Protein 3TUF (pdb70)

CATH classification: 1.10.287.4300

Foldseek 3Di:
DQFAFADQFQCVVQKDWQEWFADPPDDPVNNVRQWWDAPPDIDGQLETKIAGPVRDKGWTHARAWAFWQDWDQDQAFGIKIKGDDPQQKIKIKTQFPFAPDHGGDTDHHSHTGTMWAAGNRRCVSHGTITMFIAHNRGTDTPVVRHGNPPVVVVPPDD/DDPVVVVVVVVVVVVVVLLVVLVDLLPDPPHDPVRNVVSVVLNVVVVVQVVQQVVLQVVLVVVVFVGKGWGLRDQEIEIETEDDDDDPVSVVVSVVSHDPVSVVRHHYDYHYHHD

GO terms:
  GO:0005515 protein binding (F, IPI)

Radius of gyration: 20.79 Å; Cα contacts (8 Å, |Δi|>4): 556; chains: 2; bounding box: 42×53×51 Å

Structure (mmCIF, N/CA/C/O backbone):
data_3TUF
#
_entry.id   3TUF
#
_cell.length_a   78.797
_cell.length_b   111.088
_cell.length_c   136.093
_cell.angle_alpha   90.00
_cell.angle_beta   90.00
_cell.angle_gamma   90.00
#
_symmetry.space_group_name_H-M   'I 2 2 2'
#
loop_
_entity.id
_entity.type
_entity.pdbx_description
1 polymer 'Stage II sporulation protein Q'
2 polymer 'Stage III sporulation protein AH'
3 water water
#
loop_
_atom_site.group_PDB
_atom_site.id
_atom_site.type_symbol
_atom_site.label_atom_id
_atom_site.label_alt_id
_atom_site.label_comp_id
_atom_site.label_asym_id
_atom_site.label_entity_id
_atom_site.label_seq_id
_atom_site.pdbx_PDB_ins_code
_atom_site.Cartn_x
_atom_site.Cartn_y
_atom_site.Cartn_z
_atom_site.occupancy
_atom_site.B_iso_or_equiv
_atom_site.auth_seq_id
_atom_site.auth_comp_id
_atom_site.auth_asym_id
_atom_site.auth_atom_id
_atom_site.pdbx_PDB_model_num
ATOM 1 N N . SER A 1 37 ? 19.279 36.562 12.433 1.00 74.52 75 SER B N 1
ATOM 2 C CA . SER A 1 37 ? 20.210 37.348 11.644 1.00 73.00 75 SER B CA 1
ATOM 3 C C . SER A 1 37 ? 19.805 38.815 11.644 1.00 89.68 75 SER B C 1
ATOM 4 O O . SER A 1 37 ? 18.649 39.146 11.845 1.00 106.94 75 SER B O 1
ATOM 7 N N . MET A 1 38 ? 20.769 39.694 11.434 1.00 86.51 76 MET B N 1
ATOM 8 C CA . MET A 1 38 ? 20.483 41.108 11.397 1.00 76.20 76 MET B CA 1
ATOM 9 C C . MET A 1 38 ? 20.090 41.668 12.749 1.00 85.72 76 MET B C 1
ATOM 10 O O . MET A 1 38 ? 20.007 42.870 12.903 1.00 90.21 76 MET B O 1
ATOM 15 N N . GLU A 1 39 ? 19.843 40.819 13.734 1.00 77.08 77 GLU B N 1
ATOM 16 C CA . GLU A 1 39 ? 19.501 41.353 15.039 1.00 65.43 77 GLU B CA 1
ATOM 17 C C . GLU A 1 39 ? 20.504 41.025 16.108 1.00 63.87 77 GLU B C 1
ATOM 18 O O . GLU A 1 39 ? 21.326 40.174 15.935 1.00 60.42 77 GLU B O 1
ATOM 24 N N . ASN A 1 40 ? 20.416 41.733 17.214 1.00 49.23 78 ASN B N 1
ATOM 25 C CA . ASN A 1 40 ? 21.331 41.571 18.307 1.00 55.12 78 ASN B CA 1
ATOM 26 C C . ASN A 1 40 ? 20.756 40.680 19.368 1.00 56.08 78 ASN B C 1
ATOM 27 O O . ASN A 1 40 ? 19.576 40.617 19.543 1.00 65.61 78 ASN B O 1
ATOM 32 N N . VAL A 1 41 ? 21.607 40.006 20.100 1.00 51.70 79 VAL B N 1
ATOM 33 C CA . VAL A 1 41 ? 21.175 39.039 21.096 1.00 47.08 79 VAL B CA 1
ATOM 34 C C . VAL A 1 41 ? 20.668 39.794 22.291 1.00 50.43 79 VAL B C 1
ATOM 35 O O . VAL A 1 41 ? 21.383 40.592 22.840 1.00 52.68 79 VAL B O 1
ATOM 39 N N . ALA A 1 42 ? 19.430 39.549 22.707 1.00 46.37 80 ALA B N 1
ATOM 40 C CA . ALA A 1 42 ? 18.893 40.336 23.833 1.00 46.55 80 ALA B CA 1
ATOM 41 C C . ALA A 1 42 ? 18.788 39.547 25.136 1.00 42.90 80 ALA B C 1
ATOM 42 O O . ALA A 1 42 ? 18.600 38.335 25.104 1.00 54.09 80 ALA B O 1
ATOM 44 N N . MET A 1 43 ? 18.928 40.230 26.273 1.00 34.74 81 MET B N 1
ATOM 45 C CA . MET A 1 43 ? 18.551 39.664 27.572 1.00 41.34 81 MET B CA 1
ATOM 46 C C . MET A 1 43 ? 17.172 39.039 27.426 1.00 39.94 81 MET B C 1
ATOM 47 O O . MET A 1 43 ? 16.300 39.638 26.834 1.00 50.04 81 MET B O 1
ATOM 52 N N . PRO A 1 44 ? 16.967 37.825 27.949 1.00 46.28 82 PRO B N 1
ATOM 53 C CA . PRO A 1 44 ? 15.699 37.107 27.704 1.00 42.58 82 PRO B CA 1
ATOM 54 C C . PRO A 1 44 ? 14.558 37.528 28.662 1.00 46.46 82 PRO B C 1
ATOM 55 O O . PRO A 1 44 ? 13.794 36.647 29.177 1.00 47.82 82 PRO B O 1
ATOM 59 N N . VAL A 1 45 ? 14.438 38.842 28.890 1.00 40.30 83 VAL B N 1
ATOM 60 C CA . VAL A 1 45 ? 13.551 39.373 29.946 1.00 40.07 83 VAL B CA 1
ATOM 61 C C . VAL A 1 45 ? 12.903 40.629 29.401 1.00 41.50 83 VAL B C 1
ATOM 62 O O . VAL A 1 45 ? 13.370 41.155 28.397 1.00 41.98 83 VAL B O 1
ATOM 66 N N . VAL A 1 46 ? 11.799 41.100 29.992 1.00 38.45 84 VAL B N 1
ATOM 67 C CA . VAL A 1 46 ? 11.222 42.329 29.486 1.00 45.11 84 VAL B CA 1
ATOM 68 C C . VAL A 1 46 ? 11.756 43.497 30.326 1.00 38.79 84 VAL B C 1
ATOM 69 O O . VAL A 1 46 ? 12.212 44.523 29.815 1.00 49.47 84 VAL B O 1
ATOM 73 N N . ASP A 1 47 ? 11.705 43.342 31.634 1.00 46.76 85 ASP B N 1
ATOM 74 C CA . ASP A 1 47 ? 12.255 44.333 32.492 1.00 49.22 85 ASP B CA 1
ATOM 75 C C . ASP A 1 47 ? 13.693 43.936 32.853 1.00 48.83 85 ASP B C 1
ATOM 76 O O . ASP A 1 47 ? 13.946 43.519 34.005 1.00 48.87 85 ASP B O 1
ATOM 81 N N . SER A 1 48 ? 14.641 44.070 31.904 1.00 49.07 86 SER B N 1
ATOM 82 C CA . SER A 1 48 ? 16.067 43.689 32.138 1.00 58.74 86 SER B CA 1
ATOM 83 C C . SER A 1 48 ? 16.751 44.427 33.274 1.00 62.90 86 SER B C 1
ATOM 84 O O . SER A 1 48 ? 17.686 43.923 33.855 1.00 61.85 86 SER B O 1
ATOM 87 N N . GLU A 1 49 ? 16.289 45.611 33.613 1.00 60.38 87 GLU B N 1
ATOM 88 C CA . GLU A 1 49 ? 16.935 46.324 34.697 1.00 56.20 87 GLU B CA 1
ATOM 89 C C . GLU A 1 49 ? 16.624 45.781 36.065 1.00 55.25 87 GLU B C 1
ATOM 90 O O . GLU A 1 49 ? 17.399 45.996 36.954 1.00 62.71 87 GLU B O 1
ATOM 96 N N . ASN A 1 50 ? 15.503 45.111 36.264 1.00 62.71 88 ASN B N 1
ATOM 97 C CA . ASN A 1 50 ? 15.149 44.643 37.607 1.00 65.74 88 ASN B CA 1
ATOM 98 C C . ASN A 1 50 ? 15.581 43.190 37.939 1.00 64.54 88 ASN B C 1
ATOM 99 O O . ASN A 1 50 ? 15.212 42.614 39.013 1.00 62.62 88 ASN B O 1
ATOM 104 N N . VAL A 1 51 ? 16.352 42.587 37.031 1.00 56.15 89 VAL B N 1
ATOM 105 C CA . VAL A 1 51 ? 16.967 41.302 37.359 1.00 49.84 89 VAL B CA 1
ATOM 106 C C . VAL A 1 51 ? 18.472 41.338 37.325 1.00 54.48 89 VAL B C 1
ATOM 107 O O . VAL A 1 51 ? 19.071 42.211 36.667 1.00 59.44 89 VAL B O 1
ATOM 111 N N . SER A 1 52 ? 19.070 40.382 38.041 1.00 48.11 90 SER B N 1
ATOM 112 C CA . SER A 1 52 ? 20.508 40.150 37.983 1.00 47.04 90 SER B CA 1
ATOM 113 C C . SER A 1 52 ? 20.834 38.680 37.632 1.00 51.09 90 SER B C 1
ATOM 114 O O . SER A 1 52 ? 20.041 37.799 37.865 1.00 46.13 90 SER B O 1
ATOM 117 N N . VAL A 1 53 ? 22.001 38.441 37.047 1.00 44.36 91 VAL B N 1
ATOM 118 C CA . VAL A 1 53 ? 22.523 37.086 36.841 1.00 41.91 91 VAL B CA 1
ATOM 119 C C . VAL A 1 53 ? 22.855 36.477 38.209 1.00 37.78 91 VAL B C 1
A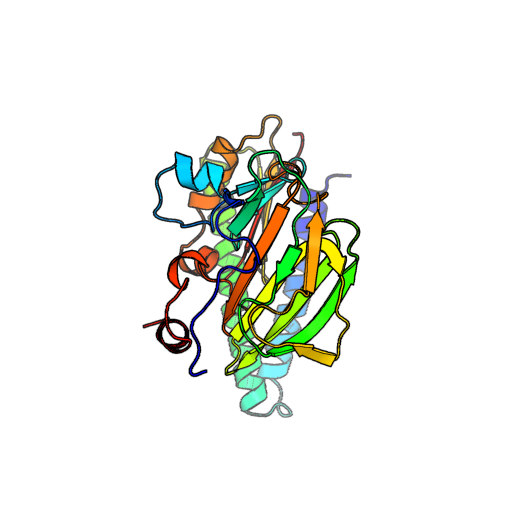TOM 120 O O . VAL A 1 53 ? 23.680 36.999 38.916 1.00 38.52 91 VAL B O 1
ATOM 124 N N . VAL A 1 54 ? 22.195 35.398 38.613 1.00 40.72 92 VAL B N 1
ATOM 125 C CA . VAL A 1 54 ? 22.580 34.731 39.884 1.00 40.49 92 VAL B CA 1
ATOM 126 C C . VAL A 1 54 ? 23.389 33.439 39.695 1.00 37.94 92 VAL B C 1
ATOM 127 O O . VAL A 1 54 ? 23.833 32.819 40.661 1.00 44.77 92 VAL B O 1
ATOM 131 N N . LYS A 1 55 ? 23.533 33.015 38.445 1.00 37.65 93 LYS B N 1
ATOM 132 C CA . LYS A 1 55 ? 24.497 32.012 38.114 1.00 41.75 93 LYS B CA 1
ATOM 133 C C . LYS A 1 55 ? 24.942 32.142 36.667 1.00 43.60 93 LYS B C 1
ATOM 134 O O . LYS A 1 55 ? 24.132 32.428 35.742 1.00 42.21 93 LYS B O 1
ATOM 140 N N . LYS A 1 56 ? 26.256 31.938 36.518 1.00 40.74 94 LYS B N 1
ATOM 141 C CA . LYS A 1 56 ? 27.004 32.104 35.258 1.00 39.48 94 LYS B CA 1
ATOM 142 C C . LYS A 1 56 ? 27.290 30.742 34.621 1.00 35.14 94 LYS B C 1
ATOM 143 O O . LYS A 1 56 ? 27.186 29.697 35.302 1.00 30.90 94 LYS B O 1
ATOM 149 N N . PHE A 1 57 ? 27.645 30.791 33.327 1.00 31.47 95 PHE B N 1
ATOM 150 C CA . PHE A 1 57 ? 27.970 29.653 32.535 1.00 35.06 95 PHE B CA 1
ATOM 151 C C . PHE A 1 57 ? 29.369 29.183 33.018 1.00 38.41 95 PHE B C 1
ATOM 152 O O . PHE A 1 57 ? 30.245 29.970 33.208 1.00 46.62 95 PHE B O 1
ATOM 160 N N . TYR A 1 58 ? 29.543 27.881 33.209 1.00 46.38 96 TYR B N 1
ATOM 161 C CA . TYR A 1 58 ? 30.815 27.361 33.709 1.00 30.09 96 TYR B CA 1
ATOM 162 C C . TYR A 1 58 ? 31.979 27.609 32.745 1.00 38.09 96 TYR B C 1
ATOM 163 O O . TYR A 1 58 ? 31.911 27.233 31.575 1.00 42.20 96 TYR B O 1
ATOM 172 N N . GLU A 1 59 ? 33.046 28.235 33.240 1.00 38.20 97 GLU B N 1
ATOM 173 C CA . GLU A 1 59 ? 34.242 28.451 32.427 1.00 37.74 97 GLU B CA 1
ATOM 174 C C . GLU A 1 59 ? 35.435 27.741 33.105 1.00 39.37 97 GLU B C 1
ATOM 175 O O . GLU A 1 59 ? 35.704 27.957 34.306 1.00 41.21 97 GLU B O 1
ATOM 181 N N . THR A 1 60 ? 36.134 26.878 32.367 1.00 40.44 98 THR B N 1
ATOM 182 C CA . THR A 1 60 ? 37.154 26.018 32.984 1.00 48.91 98 THR B CA 1
ATOM 183 C C . THR A 1 60 ? 38.397 26.779 33.491 1.00 50.31 98 THR B C 1
ATOM 184 O O . THR A 1 60 ? 39.139 26.271 34.366 1.00 50.68 98 THR B O 1
ATOM 188 N N . ASP A 1 61 ? 38.634 27.965 32.924 1.00 47.03 99 ASP B N 1
ATOM 189 C CA . ASP A 1 61 ? 39.791 28.775 33.268 1.00 45.86 99 ASP B CA 1
ATOM 190 C C . ASP A 1 61 ? 39.491 29.894 34.264 1.00 46.25 99 ASP B C 1
ATOM 191 O O . ASP A 1 61 ? 40.285 30.804 34.411 1.00 54.02 99 ASP B O 1
ATOM 196 N N . ALA A 1 62 ? 38.342 29.840 34.928 1.00 35.41 100 ALA B N 1
ATOM 197 C CA . ALA A 1 62 ? 37.968 30.870 35.903 1.00 40.47 100 ALA B CA 1
ATOM 198 C C . ALA A 1 62 ? 38.564 30.483 37.229 1.00 39.54 100 ALA B C 1
ATOM 199 O O . ALA A 1 62 ? 38.996 29.344 37.408 1.00 38.70 100 ALA B O 1
ATOM 201 N N . ALA A 1 63 ? 38.616 31.411 38.175 1.00 34.05 101 ALA B N 1
ATOM 202 C CA . ALA A 1 63 ? 39.147 31.064 39.518 1.00 40.29 101 ALA B CA 1
ATOM 203 C C . ALA A 1 63 ? 38.279 29.981 40.116 1.00 41.31 101 ALA B C 1
ATOM 204 O O . ALA A 1 63 ? 37.105 29.833 39.726 1.00 41.89 101 ALA B O 1
ATOM 206 N N . LYS A 1 64 ? 38.855 29.261 41.079 1.00 34.52 102 LYS B N 1
ATOM 207 C CA . LYS A 1 64 ? 38.201 28.220 41.822 1.00 41.52 102 LYS B CA 1
ATOM 208 C C . LYS A 1 64 ? 36.790 28.580 42.318 1.00 41.93 102 LYS B C 1
ATOM 209 O O . LYS A 1 64 ? 35.802 27.836 42.081 1.00 48.11 102 LYS B O 1
ATOM 215 N N . GLU A 1 65 ? 36.713 29.724 42.979 1.00 40.71 103 GLU B N 1
ATOM 216 C CA . GLU A 1 65 ? 35.474 30.310 43.481 1.00 42.61 103 GLU B CA 1
ATOM 217 C C . GLU A 1 65 ? 34.400 30.473 42.425 1.00 46.07 103 GLU B C 1
ATOM 218 O O . GLU A 1 65 ? 33.239 30.162 42.669 1.00 50.84 103 GLU B O 1
ATOM 224 N N . GLU A 1 66 ? 34.791 30.945 41.254 1.00 40.37 104 GLU B N 1
ATOM 225 C CA . GLU A 1 66 ? 33.838 31.159 40.176 1.00 42.49 104 GLU B CA 1
ATOM 226 C C . GLU A 1 66 ? 33.408 29.874 39.537 1.00 49.19 104 GLU B C 1
ATOM 227 O O . GLU A 1 66 ? 32.297 29.790 39.042 1.00 57.07 104 GLU B O 1
ATOM 233 N N . LYS A 1 67 ? 34.306 28.890 39.495 1.00 50.87 105 LYS B N 1
ATOM 234 C CA . LYS A 1 67 ? 33.918 27.547 39.032 1.00 36.41 105 LYS B CA 1
ATOM 235 C C . LYS A 1 67 ? 32.940 26.934 40.005 1.00 35.88 105 LYS B C 1
ATOM 236 O O . LYS A 1 67 ? 31.924 26.391 39.577 1.00 37.85 105 LYS B O 1
ATOM 242 N N . GLU A 1 68 ? 33.234 27.065 41.306 1.00 40.57 106 GLU B N 1
ATOM 243 C CA . GLU A 1 68 ? 32.365 26.523 42.343 1.00 40.50 106 GLU B CA 1
ATOM 244 C C . GLU A 1 68 ? 30.952 27.124 42.273 1.00 39.64 106 GLU B C 1
ATOM 245 O O . GLU A 1 68 ? 29.921 26.463 42.482 1.00 53.38 106 GLU B O 1
ATOM 251 N N . ALA A 1 69 ? 30.903 28.394 41.965 1.00 45.29 107 ALA B N 1
ATOM 252 C CA . ALA A 1 69 ? 29.657 29.058 41.939 1.00 37.51 107 ALA B CA 1
ATOM 253 C C . ALA A 1 69 ? 28.982 28.839 40.596 1.00 37.70 107 ALA B C 1
ATOM 254 O O . ALA A 1 69 ? 27.810 29.172 40.496 1.00 49.76 107 ALA B O 1
ATOM 256 N N . ALA A 1 70 ? 29.659 28.302 39.567 1.00 35.87 108 ALA B N 1
ATOM 257 C CA . ALA A 1 70 ? 28.951 27.984 38.278 1.00 32.04 108 ALA B CA 1
ATOM 258 C C . ALA A 1 70 ? 28.521 26.502 38.211 1.00 31.66 108 ALA B C 1
ATOM 259 O O . ALA A 1 70 ? 28.401 25.885 37.107 1.00 45.30 108 ALA B O 1
ATOM 261 N N . LEU A 1 71 ? 28.305 25.918 39.391 1.00 36.12 109 LEU B N 1
ATOM 262 C CA . LEU A 1 71 ? 27.871 24.532 39.444 1.00 39.55 109 LEU B CA 1
ATOM 263 C C . LEU A 1 71 ? 26.378 24.434 39.679 1.00 44.12 109 LEU B C 1
ATOM 264 O O . LEU A 1 71 ? 25.811 25.190 40.501 1.00 48.83 109 LEU B O 1
ATOM 269 N N . VAL A 1 72 ? 25.757 23.514 38.953 1.00 49.47 110 VAL B N 1
ATOM 270 C CA . VAL A 1 72 ? 24.385 23.126 39.242 1.00 41.92 110 VAL B CA 1
ATOM 271 C C . VAL A 1 72 ? 24.369 21.999 40.285 1.00 44.66 110 VAL B C 1
ATOM 272 O O . VAL A 1 72 ? 24.898 20.946 40.017 1.00 49.98 110 VAL B O 1
ATOM 276 N N . THR A 1 73 ? 23.761 22.243 41.429 1.00 43.81 111 THR B N 1
ATOM 277 C CA . THR A 1 73 ? 23.638 21.248 42.462 1.00 45.88 111 THR B CA 1
ATOM 278 C C . THR A 1 73 ? 22.244 20.670 42.573 1.00 54.64 111 THR B C 1
ATOM 279 O O . THR A 1 73 ? 21.283 21.366 42.819 1.00 49.97 111 THR B O 1
ATOM 283 N N . TYR A 1 74 ? 22.167 19.367 42.418 1.00 76.70 112 TYR B N 1
ATOM 284 C CA . TYR A 1 74 ? 20.947 18.636 42.579 1.00 60.18 112 TYR B CA 1
ATOM 285 C C . TYR A 1 74 ? 20.786 17.959 43.922 1.00 68.11 112 TYR B C 1
ATOM 286 O O . TYR A 1 74 ? 20.094 18.471 44.776 1.00 90.17 112 TYR B O 1
ATOM 295 N N . ASN A 1 75 ? 21.414 16.824 44.150 1.00 62.54 113 ASN B N 1
ATOM 296 C CA . ASN A 1 75 ? 21.243 16.202 45.451 1.00 71.62 113 ASN B CA 1
ATOM 297 C C . ASN A 1 75 ? 22.655 16.006 45.947 1.00 71.20 113 ASN B C 1
ATOM 298 O O . ASN A 1 75 ? 23.185 16.853 46.642 1.00 69.18 113 ASN B O 1
ATOM 303 N N . ASN A 1 76 ? 23.268 14.892 45.583 1.00 66.24 114 ASN B N 1
ATOM 304 C CA . ASN A 1 76 ? 24.720 14.772 45.674 1.00 65.48 114 ASN B CA 1
ATOM 305 C C . ASN A 1 76 ? 25.237 14.609 44.282 1.00 65.09 114 ASN B C 1
ATOM 306 O O . ASN A 1 76 ? 26.251 13.909 44.039 1.00 57.49 114 ASN B O 1
ATOM 311 N N . THR A 1 77 ? 24.518 15.256 43.371 1.00 44.64 115 THR B N 1
ATOM 312 C CA . THR A 1 77 ? 24.969 15.413 42.025 1.00 39.97 115 THR B CA 1
ATOM 313 C C . THR A 1 77 ? 25.312 16.888 41.784 1.00 48.92 115 THR B C 1
ATOM 314 O O . THR A 1 77 ? 24.524 17.791 42.209 1.00 56.45 115 THR B O 1
ATOM 318 N N . TYR A 1 78 ? 26.497 17.132 41.179 1.00 37.19 116 TYR B N 1
ATOM 319 C CA . TYR A 1 78 ? 26.866 18.423 40.631 1.00 34.03 116 TYR B CA 1
ATOM 320 C C . TYR A 1 78 ? 27.015 18.373 39.107 1.00 41.91 116 TYR B C 1
ATOM 321 O O . TYR A 1 78 ? 27.509 17.397 38.542 1.00 45.18 116 TYR B O 1
ATOM 330 N N . SER A 1 79 ? 26.616 19.417 38.421 1.00 40.96 117 SER B N 1
ATOM 331 C CA . SER A 1 79 ? 26.689 19.370 36.993 1.00 35.74 117 SER B CA 1
ATOM 332 C C . SER A 1 79 ? 27.199 20.780 36.618 1.00 33.36 117 SER B C 1
ATOM 333 O O . SER A 1 79 ? 27.274 21.670 37.506 1.00 44.30 117 SER B O 1
ATOM 336 N N . LEU A 1 80 ? 27.650 20.972 35.371 1.00 35.54 118 LEU B N 1
ATOM 337 C CA . LEU A 1 80 ? 28.295 22.238 34.966 1.00 38.23 118 LEU B CA 1
ATOM 338 C C . LEU A 1 80 ? 27.168 23.188 34.602 1.00 37.59 118 LEU B C 1
ATOM 339 O O . LEU A 1 80 ? 26.183 22.722 34.049 1.00 44.85 118 LEU B O 1
ATOM 344 N N . SER A 1 81 ? 27.248 24.507 34.861 1.00 44.07 119 SER B N 1
ATOM 345 C CA . SER A 1 81 ? 26.124 25.351 34.386 1.00 37.91 119 SER B CA 1
ATOM 346 C C . SER A 1 81 ? 26.232 25.627 32.861 1.00 36.18 119 SER B C 1
ATOM 347 O O . SER A 1 81 ? 27.256 26.088 32.442 1.00 37.91 119 SER B O 1
ATOM 350 N N . LYS A 1 82 ? 25.223 25.355 32.024 1.00 40.73 120 LYS B N 1
ATOM 351 C CA . LYS A 1 82 ? 25.392 25.534 30.544 1.00 36.69 120 LYS B CA 1
ATOM 352 C C . LYS A 1 82 ? 24.730 26.811 30.011 1.00 41.40 120 LYS B C 1
ATOM 353 O O . LYS A 1 82 ? 24.465 27.032 28.719 1.00 39.04 120 LYS B O 1
ATOM 359 N N . GLY A 1 83 ? 24.484 27.674 31.017 1.00 29.76 121 GLY B N 1
ATOM 360 C CA . GLY A 1 83 ? 23.858 28.978 30.779 1.00 32.71 121 GLY B CA 1
ATOM 361 C C . GLY A 1 83 ? 23.875 29.919 31.979 1.00 45.18 121 GLY B C 1
ATOM 362 O O . GLY A 1 83 ? 24.588 29.684 32.990 1.00 39.68 121 GLY B O 1
ATOM 363 N N . ILE A 1 84 ? 23.100 31.003 31.874 1.00 36.37 122 ILE B N 1
ATOM 364 C CA . ILE A 1 84 ? 22.965 31.897 33.003 1.00 41.50 122 ILE B CA 1
ATOM 365 C C . ILE A 1 84 ? 21.592 31.732 33.633 1.00 39.29 122 ILE B C 1
ATOM 366 O O . ILE A 1 84 ? 20.621 31.322 32.951 1.00 36.47 122 ILE B O 1
ATOM 371 N N . ASP A 1 85 ? 21.542 32.024 34.939 1.00 40.24 123 ASP B N 1
ATOM 372 C CA . ASP A 1 85 ? 20.307 32.111 35.688 1.00 34.84 123 ASP B CA 1
ATOM 373 C C . ASP A 1 85 ? 20.065 33.553 36.068 1.00 41.21 123 ASP B C 1
ATOM 374 O O . ASP A 1 85 ? 20.926 34.204 36.662 1.00 41.04 123 ASP B O 1
ATOM 379 N N . LEU A 1 86 ? 18.879 34.042 35.750 1.00 39.76 124 LEU B N 1
ATOM 380 C CA . LEU A 1 86 ? 18.487 35.423 36.057 1.00 32.51 124 LEU B CA 1
ATOM 381 C C . LEU A 1 86 ? 17.433 35.380 37.137 1.00 37.15 124 LEU B C 1
ATOM 382 O O . LEU A 1 86 ? 16.503 34.547 37.037 1.00 40.71 124 LEU B O 1
ATOM 387 N N . ALA A 1 87 ? 17.562 36.223 38.162 1.00 34.00 125 ALA B N 1
ATOM 388 C CA . ALA A 1 87 ? 16.461 36.359 39.182 1.00 34.69 125 ALA B CA 1
ATOM 389 C C . ALA A 1 87 ? 16.316 37.838 39.559 1.00 42.01 125 ALA B C 1
ATOM 390 O O . ALA A 1 87 ? 17.282 38.601 39.373 1.00 51.58 125 ALA B O 1
ATOM 392 N N . GLU A 1 88 ? 15.112 38.218 40.011 1.00 43.19 126 GLU B N 1
ATOM 393 C CA . GLU A 1 88 ? 14.730 39.568 40.415 1.00 50.99 126 GLU B CA 1
ATOM 394 C C . GLU A 1 88 ? 15.208 39.782 41.862 1.00 52.59 126 GLU B C 1
ATOM 395 O O . GLU A 1 88 ? 15.272 38.802 42.631 1.00 45.59 126 GLU B O 1
ATOM 401 N N . LYS A 1 89 ? 15.544 41.040 42.239 1.00 53.41 127 LYS B N 1
ATOM 402 C CA . LYS A 1 89 ? 16.071 41.290 43.593 1.00 59.90 127 LYS B CA 1
ATOM 403 C C . LYS A 1 89 ? 15.342 40.448 44.672 1.00 61.03 127 LYS B C 1
ATOM 404 O O . LYS A 1 89 ? 15.973 39.707 45.407 1.00 51.32 127 LYS B O 1
ATOM 410 N N . ASP A 1 90 ? 14.019 40.506 44.746 1.00 57.17 128 ASP B N 1
ATOM 411 C CA . ASP A 1 90 ? 13.343 39.815 45.829 1.00 69.96 128 ASP B CA 1
ATOM 412 C C . ASP A 1 90 ? 12.788 38.459 45.431 1.00 69.04 128 ASP B C 1
ATOM 413 O O . ASP A 1 90 ? 11.971 37.897 46.150 1.00 67.36 128 ASP B O 1
ATOM 418 N N . GLY A 1 91 ? 13.271 37.929 44.297 1.00 62.33 129 GLY B N 1
ATOM 419 C CA . GLY A 1 91 ? 12.842 36.627 43.730 1.00 73.04 129 GLY B CA 1
ATOM 420 C C . GLY A 1 91 ? 11.349 36.569 43.453 1.00 66.30 129 GLY B C 1
ATOM 421 O O . GLY A 1 91 ? 10.700 35.525 43.691 1.00 51.97 129 GLY B O 1
ATOM 422 N N . LYS A 1 92 ? 10.782 37.692 42.991 1.00 47.82 130 LYS B N 1
ATOM 423 C CA . LYS A 1 92 ? 9.399 37.729 42.505 1.00 54.59 130 LYS B CA 1
ATOM 424 C C . LYS A 1 92 ? 9.380 37.248 41.051 1.00 54.77 130 LYS B C 1
ATOM 425 O O . LYS A 1 92 ? 10.397 37.321 40.318 1.00 50.47 130 LYS B O 1
ATOM 431 N N . ASP A 1 93 ? 8.212 36.777 40.634 1.00 45.53 131 ASP B N 1
ATOM 432 C CA . ASP A 1 93 ? 7.971 36.302 39.286 1.00 44.28 131 ASP B CA 1
ATOM 433 C C . ASP A 1 93 ? 8.295 37.381 38.293 1.00 43.77 131 ASP B C 1
ATOM 434 O O . ASP A 1 93 ? 8.108 38.567 38.601 1.00 47.10 131 ASP B O 1
ATOM 439 N N . PHE A 1 94 ? 8.724 37.014 37.091 1.00 32.48 132 PHE B N 1
ATOM 440 C CA . PHE A 1 94 ? 8.881 38.038 36.099 1.00 32.91 132 PHE B CA 1
ATOM 441 C C . PHE A 1 94 ? 8.766 37.408 34.739 1.00 28.92 132 PHE B C 1
ATOM 442 O O . PHE A 1 94 ? 8.836 36.159 34.594 1.00 36.00 132 PHE B O 1
ATOM 450 N N . ASP A 1 95 ? 8.599 38.219 33.717 1.00 31.74 133 ASP B N 1
ATOM 451 C CA . ASP A 1 95 ? 8.202 37.656 32.442 1.00 32.80 133 ASP B CA 1
ATOM 452 C C . ASP A 1 95 ? 9.448 37.436 31.688 1.00 35.65 133 ASP B C 1
ATOM 453 O O . ASP A 1 95 ? 1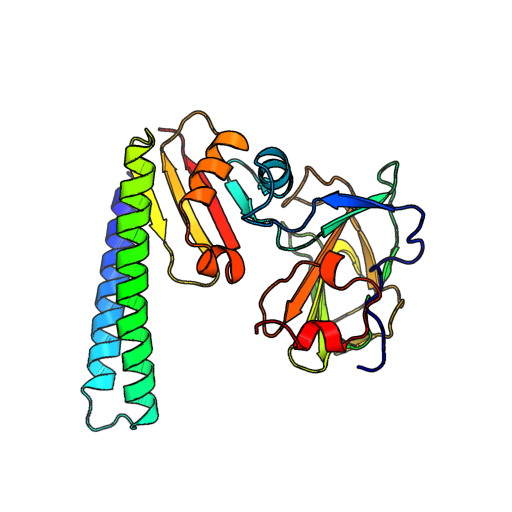0.323 38.295 31.680 1.00 42.06 133 ASP B O 1
ATOM 458 N N . VAL A 1 96 ? 9.554 36.256 31.095 1.00 34.68 134 VAL B N 1
ATOM 459 C CA . VAL A 1 96 ? 10.654 35.926 30.210 1.00 33.61 134 VAL B CA 1
ATOM 460 C C . VAL A 1 96 ? 10.265 36.136 28.745 1.00 38.49 134 VAL B C 1
ATOM 461 O O . VAL A 1 96 ? 9.115 35.849 28.366 1.00 36.82 134 VAL B O 1
ATOM 465 N N . SER A 1 97 ? 11.201 36.574 27.908 1.00 33.85 135 SER B N 1
ATOM 466 C CA . SER A 1 97 ? 10.877 36.807 26.502 1.00 36.28 135 SER B CA 1
ATOM 467 C C . SER A 1 97 ? 11.964 36.386 25.569 1.00 40.92 135 SER B C 1
ATOM 468 O O . SER A 1 97 ? 13.120 36.248 25.943 1.00 31.61 135 SER B O 1
ATOM 471 N N . ALA A 1 98 ? 11.595 36.230 24.319 1.00 44.30 136 ALA B N 1
ATOM 472 C CA . ALA A 1 98 ? 12.499 35.647 23.370 1.00 38.06 136 ALA B CA 1
ATOM 473 C C . ALA A 1 98 ? 13.660 36.614 23.147 1.00 44.20 136 ALA B C 1
ATOM 474 O O . ALA A 1 98 ? 13.487 37.825 22.899 1.00 46.18 136 ALA B O 1
ATOM 476 N N . SER A 1 99 ? 14.850 36.054 23.326 1.00 37.12 137 SER B N 1
ATOM 477 C CA . SER A 1 99 ? 16.099 36.745 23.126 1.00 40.61 137 SER B CA 1
ATOM 478 C C . SER A 1 99 ? 16.343 37.047 21.657 1.00 42.55 137 SER B C 1
ATOM 479 O O . SER A 1 99 ? 17.019 38.005 21.346 1.00 46.93 137 SER B O 1
ATOM 482 N N . LEU A 1 100 ? 15.828 36.202 20.768 1.00 49.09 138 LEU B N 1
ATOM 483 C CA . LEU A 1 100 ? 15.885 36.446 19.339 1.00 50.57 138 LEU B CA 1
ATOM 484 C C . LEU A 1 100 ? 14.624 35.860 18.719 1.00 56.16 138 LEU B C 1
ATOM 485 O O . LEU A 1 100 ? 13.946 35.043 19.339 1.00 63.99 138 LEU B O 1
ATOM 490 N N . SER A 1 101 ? 14.319 36.265 17.488 1.00 50.77 139 SER B N 1
ATOM 491 C CA . SER A 1 101 ? 13.192 35.718 16.763 1.00 53.26 139 SER B CA 1
ATOM 492 C C . SER A 1 101 ? 13.444 34.269 16.246 1.00 66.24 139 SER B C 1
ATOM 493 O O . SER A 1 101 ? 14.568 33.864 15.919 1.00 60.62 139 SER B O 1
ATOM 496 N N . GLY A 1 102 ? 12.397 33.459 16.201 1.00 59.47 140 GLY B N 1
ATOM 497 C CA . GLY A 1 102 ? 12.575 32.107 15.728 1.00 50.92 140 GLY B CA 1
ATOM 498 C C . GLY A 1 102 ? 11.320 31.326 15.839 1.00 63.79 140 GLY B C 1
ATOM 499 O O . GLY A 1 102 ? 10.236 31.895 15.912 1.00 67.68 140 GLY B O 1
ATOM 500 N N . THR A 1 103 ? 11.468 30.014 15.859 1.00 58.44 141 THR B N 1
ATOM 501 C CA . THR A 1 103 ? 10.329 29.125 15.910 1.00 53.07 141 THR B CA 1
ATOM 502 C C . THR A 1 103 ? 10.465 28.255 17.117 1.00 54.30 141 THR B C 1
ATOM 503 O O . THR A 1 103 ? 11.517 27.660 17.334 1.00 57.14 141 THR B O 1
ATOM 507 N N . VAL A 1 104 ? 9.388 28.156 17.885 1.00 42.18 142 VAL B N 1
ATOM 508 C CA . VAL A 1 104 ? 9.381 27.382 19.111 1.00 50.08 142 VAL B CA 1
ATOM 509 C C . VAL A 1 104 ? 9.433 25.933 18.723 1.00 55.52 142 VAL B C 1
ATOM 510 O O . VAL A 1 104 ? 8.483 25.434 18.107 1.00 61.15 142 VAL B O 1
ATOM 514 N N . VAL A 1 105 ? 10.528 25.248 19.045 1.00 53.87 143 VAL B N 1
ATOM 515 C CA . VAL A 1 105 ? 10.572 23.857 18.689 1.00 48.74 143 VAL B CA 1
ATOM 516 C C . VAL A 1 105 ? 10.261 23.008 19.891 1.00 46.38 143 VAL B C 1
ATOM 517 O O . VAL A 1 105 ? 10.033 21.848 19.758 1.00 58.68 143 VAL B O 1
ATOM 521 N N . LYS A 1 106 ? 10.195 23.602 21.071 1.00 48.37 144 LYS B N 1
ATOM 522 C CA . LYS A 1 106 ? 9.910 22.790 22.241 1.00 49.67 144 LYS B CA 1
ATOM 523 C C . LYS A 1 106 ? 9.234 23.591 23.322 1.00 47.72 144 LYS B C 1
ATOM 524 O O . LYS A 1 106 ? 9.661 24.709 23.641 1.00 53.68 144 LYS B O 1
ATOM 530 N N . ALA A 1 107 ? 8.179 23.034 23.899 1.00 42.67 145 ALA B N 1
ATOM 531 C CA . ALA A 1 107 ? 7.504 23.722 25.013 1.00 41.70 145 ALA B CA 1
ATOM 532 C C . ALA A 1 107 ? 6.807 22.724 25.913 1.00 50.95 145 ALA B C 1
ATOM 533 O O . ALA A 1 107 ? 5.672 22.297 25.587 1.00 50.78 145 ALA B O 1
ATOM 535 N N . GLU A 1 108 ? 7.441 22.328 27.026 1.00 40.00 146 GLU B N 1
ATOM 536 C CA . GLU A 1 108 ? 6.811 21.314 27.883 1.00 42.08 146 GLU B CA 1
ATOM 537 C C . GLU A 1 108 ? 7.210 21.374 29.312 1.00 40.83 146 GLU B C 1
ATOM 538 O O . GLU A 1 108 ? 8.313 21.816 29.657 1.00 45.38 146 GLU B O 1
ATOM 544 N N . LYS A 1 109 ? 6.340 20.854 30.149 1.00 35.82 147 LYS B N 1
ATOM 545 C CA . LYS A 1 109 ? 6.526 20.936 31.586 1.00 42.44 147 LYS B CA 1
ATOM 546 C C . LYS A 1 109 ? 7.363 19.735 31.841 1.00 47.13 147 LYS B C 1
ATOM 547 O O . LYS A 1 109 ? 7.044 18.689 31.325 1.00 52.15 147 LYS B O 1
ATOM 553 N N . ASP A 1 110 ? 8.448 19.878 32.584 1.00 47.89 148 ASP B N 1
ATOM 554 C CA . ASP A 1 110 ? 9.285 18.760 32.974 1.00 47.85 148 ASP B CA 1
ATOM 555 C C . ASP A 1 110 ? 9.230 18.719 34.498 1.00 48.30 148 ASP B C 1
ATOM 556 O O . ASP A 1 110 ? 9.338 19.756 35.155 1.00 50.50 148 ASP B O 1
ATOM 561 N N . PRO A 1 111 ? 9.091 17.533 35.092 1.00 50.07 149 PRO B N 1
ATOM 562 C CA . PRO A 1 111 ? 8.909 17.598 36.577 1.00 48.38 149 PRO B CA 1
ATOM 563 C C . PRO A 1 111 ? 10.157 18.043 37.343 1.00 54.65 149 PRO B C 1
ATOM 564 O O . PRO A 1 111 ? 10.051 18.517 38.489 1.00 53.68 149 PRO B O 1
ATOM 568 N N . VAL A 1 112 ? 11.325 17.923 36.712 1.00 49.12 150 VAL B N 1
ATOM 569 C CA . VAL A 1 112 ? 12.559 18.379 37.335 1.00 51.22 150 VAL B CA 1
ATOM 570 C C . VAL A 1 112 ? 12.958 19.780 36.884 1.00 40.93 150 VAL B C 1
ATOM 571 O O . VAL A 1 112 ? 13.333 20.621 37.711 1.00 45.91 150 VAL B O 1
ATOM 575 N N . LEU A 1 113 ? 12.885 20.013 35.579 1.00 40.28 151 LEU B N 1
ATOM 576 C CA . LEU A 1 113 ? 13.272 21.297 34.970 1.00 40.05 151 LEU B CA 1
ATOM 577 C C . LEU A 1 113 ? 12.227 22.460 35.035 1.00 42.83 151 LEU B C 1
ATOM 578 O O . LEU A 1 113 ? 12.578 23.622 34.801 1.00 47.26 151 LEU B O 1
ATOM 583 N N . GLY A 1 114 ? 10.971 22.185 35.393 1.00 37.87 152 GLY B N 1
ATOM 584 C CA . GLY A 1 114 ? 9.851 23.160 35.194 1.00 32.21 152 GLY B CA 1
ATOM 585 C C . GLY A 1 114 ? 9.475 23.170 33.701 1.00 28.00 152 GLY B C 1
ATOM 586 O O . GLY A 1 114 ? 9.838 22.268 32.910 1.00 39.30 152 GLY B O 1
ATOM 587 N N . TYR A 1 115 ? 8.770 24.187 33.265 1.00 29.32 153 TYR B N 1
ATOM 588 C CA . TYR A 1 115 ? 8.625 24.337 31.808 1.00 35.39 153 TYR B CA 1
ATOM 589 C C . TYR A 1 115 ? 9.907 24.585 31.045 1.00 35.12 153 TYR B C 1
ATOM 590 O O . TYR A 1 115 ? 10.812 25.256 31.535 1.00 37.59 153 TYR B O 1
ATOM 599 N N . VAL A 1 116 ? 10.004 24.065 29.841 1.00 33.60 154 VAL B N 1
ATOM 600 C CA . VAL A 1 116 ? 11.237 24.240 29.102 1.00 35.45 154 VAL B CA 1
ATOM 601 C C . VAL A 1 116 ? 10.774 24.662 27.759 1.00 35.10 154 VAL B C 1
ATOM 602 O O . VAL A 1 116 ? 9.880 24.009 27.195 1.00 38.04 154 VAL B O 1
ATOM 606 N N . VAL A 1 117 ? 11.332 25.771 27.257 1.00 39.24 155 VAL B N 1
ATOM 607 C CA . VAL A 1 117 ? 11.032 26.233 25.908 1.00 41.61 155 VAL B CA 1
ATOM 608 C C . VAL A 1 117 ? 12.337 26.350 25.153 1.00 43.58 155 VAL B C 1
ATOM 609 O O . VAL A 1 117 ? 13.365 26.769 25.703 1.00 41.56 155 VAL B O 1
ATOM 613 N N . GLU A 1 118 ? 12.296 25.991 23.883 1.00 44.76 156 GLU B N 1
ATOM 614 C CA . GLU A 1 118 ? 13.484 26.047 23.099 1.00 43.89 156 GLU B CA 1
ATOM 615 C C . GLU A 1 118 ? 13.096 26.687 21.801 1.00 41.09 156 GLU B C 1
ATOM 616 O O . GLU A 1 118 ? 12.139 26.274 21.170 1.00 46.08 156 GLU B O 1
ATOM 622 N N . VAL A 1 119 ? 13.816 27.728 21.419 1.00 48.47 157 VAL B N 1
ATOM 623 C CA . VAL A 1 119 ? 13.463 28.484 20.212 1.00 45.49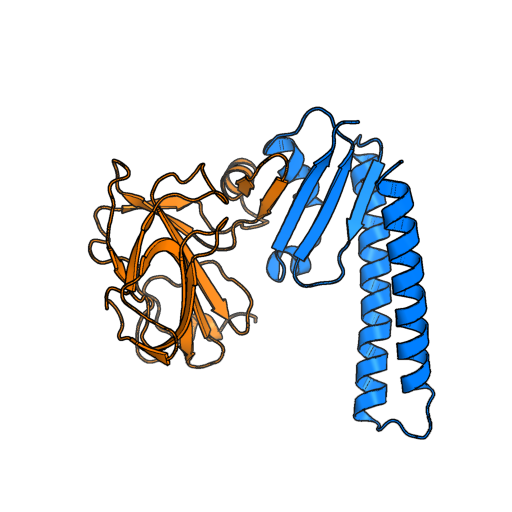 157 VAL B CA 1
ATOM 624 C C . VAL A 1 119 ? 14.588 28.311 19.216 1.00 50.81 157 VAL B C 1
ATOM 625 O O . VAL A 1 119 ? 15.768 28.531 19.534 1.00 52.66 157 VAL B O 1
ATOM 629 N N . GLU A 1 120 ? 14.198 27.858 18.031 1.00 54.48 158 GLU B N 1
ATOM 630 C CA . GLU A 1 120 ? 15.073 27.688 16.887 1.00 57.31 158 GLU B CA 1
ATOM 631 C C . GLU A 1 120 ? 15.273 29.023 16.182 1.00 57.34 158 GLU B C 1
ATOM 632 O O . GLU A 1 120 ? 14.272 29.703 15.856 1.00 67.70 158 GLU B O 1
ATOM 638 N N . HIS A 1 121 ? 16.525 29.402 15.919 1.00 52.61 159 HIS B N 1
ATOM 639 C CA . HIS A 1 121 ? 16.790 30.603 15.111 1.00 55.16 159 HIS B CA 1
ATOM 640 C C . HIS A 1 121 ? 17.487 30.203 13.823 1.00 59.71 159 HIS B C 1
ATOM 641 O O . HIS A 1 121 ? 17.393 29.056 13.412 1.00 70.81 159 HIS B O 1
ATOM 648 N N . ALA A 1 122 ? 18.176 31.142 13.179 1.00 67.22 160 ALA B N 1
ATOM 649 C CA . ALA A 1 122 ? 18.887 30.822 11.953 1.00 80.53 160 ALA B CA 1
ATOM 650 C C . ALA A 1 122 ? 20.223 30.102 12.268 1.00 83.74 160 ALA B C 1
ATOM 651 O O . ALA A 1 122 ? 20.830 30.333 13.321 1.00 81.35 160 ALA B O 1
ATOM 653 N N . ASP A 1 123 ? 20.642 29.196 11.379 1.00 90.20 161 ASP B N 1
ATOM 654 C CA . ASP A 1 123 ? 22.007 28.607 11.380 1.00 89.84 161 ASP B CA 1
ATOM 655 C C . ASP A 1 123 ? 22.372 27.718 12.573 1.00 88.76 161 ASP B C 1
ATOM 656 O O . ASP A 1 123 ? 23.369 27.984 13.255 1.00 82.88 161 ASP B O 1
ATOM 661 N N . GLY A 1 124 ? 21.592 26.671 12.825 1.00 76.87 162 GLY B N 1
ATOM 662 C CA . GLY A 1 124 ? 21.855 25.775 13.956 1.00 66.04 162 GLY B CA 1
ATOM 663 C C . GLY A 1 124 ? 21.953 26.479 15.307 1.00 58.95 162 GLY B C 1
ATOM 664 O O . GLY A 1 124 ? 22.285 25.859 16.306 1.00 64.98 162 GLY B O 1
ATOM 665 N N . LEU A 1 125 ? 21.686 27.779 15.332 1.00 58.04 163 LEU B N 1
ATOM 666 C CA . LEU A 1 125 ? 21.570 28.536 16.579 1.00 53.42 163 LEU B CA 1
ATOM 667 C C . LEU A 1 125 ? 20.198 28.287 17.243 1.00 50.11 163 LEU B C 1
ATOM 668 O O . LEU A 1 125 ? 19.194 28.040 16.574 1.00 56.55 163 LEU B O 1
ATOM 673 N N . SER A 1 126 ? 20.143 28.380 18.560 1.00 47.49 164 SER B N 1
ATOM 674 C CA . SER A 1 126 ? 18.864 28.226 19.212 1.00 47.18 164 SER B CA 1
ATOM 675 C C . SER A 1 126 ? 19.007 28.613 20.681 1.00 42.76 164 SER B C 1
ATOM 676 O O . SER A 1 126 ? 20.117 28.615 21.235 1.00 46.89 164 SER B O 1
ATOM 679 N N . THR A 1 127 ? 17.903 28.960 21.318 1.00 44.33 165 THR B N 1
ATOM 680 C CA . THR A 1 127 ? 17.946 29.376 22.716 1.00 47.01 165 THR B CA 1
ATOM 681 C C . THR A 1 127 ? 17.031 28.576 23.587 1.00 43.67 165 THR B C 1
ATOM 682 O O . THR A 1 127 ? 15.996 28.081 23.120 1.00 42.61 165 THR B O 1
ATOM 686 N N . VAL A 1 128 ? 17.373 28.499 24.863 1.00 35.33 166 VAL B N 1
ATOM 687 C CA . VAL A 1 128 ? 16.658 27.604 25.797 1.00 41.72 166 VAL B CA 1
ATOM 688 C C . VAL A 1 128 ? 16.282 28.384 27.046 1.00 46.61 166 VAL B C 1
ATOM 689 O O . VAL A 1 128 ? 17.085 29.124 27.667 1.00 43.07 166 VAL B O 1
ATOM 693 N N . TYR A 1 129 ? 15.019 28.238 27.400 1.00 38.01 167 TYR B N 1
ATOM 694 C CA . TYR A 1 129 ? 14.495 28.921 28.557 1.00 36.23 167 TYR B CA 1
ATOM 695 C C . TYR A 1 129 ? 13.850 27.847 29.339 1.00 35.44 167 TYR B C 1
ATOM 696 O O . TYR A 1 129 ? 13.061 27.047 28.772 1.00 33.39 167 TYR B O 1
ATOM 705 N N . GLN A 1 130 ? 14.133 27.823 30.632 1.00 28.02 168 GLN B N 1
ATOM 706 C CA . GLN A 1 130 ? 13.836 26.645 31.409 1.00 33.78 168 GLN B CA 1
ATOM 707 C C . GLN A 1 130 ? 13.717 27.108 32.831 1.00 30.65 168 GLN B C 1
ATOM 708 O O . GLN A 1 130 ? 14.156 28.185 33.125 1.00 33.54 168 GLN B O 1
ATOM 714 N N . SER A 1 131 ? 13.108 26.324 33.723 1.00 35.29 169 SER B N 1
ATOM 715 C CA . SER A 1 131 ? 12.619 26.807 35.066 1.00 34.88 169 SER B CA 1
ATOM 716 C C . SER A 1 131 ? 11.345 27.713 35.105 1.00 38.36 169 SER B C 1
ATOM 717 O O . SER A 1 131 ? 10.942 28.225 36.192 1.00 35.78 169 SER B O 1
ATOM 720 N N . LEU A 1 132 ? 10.717 27.880 33.923 1.00 37.19 170 LEU B N 1
ATOM 721 C CA . LEU A 1 132 ? 9.449 28.588 33.763 1.00 36.86 170 LEU B CA 1
ATOM 722 C C . LEU A 1 132 ? 8.309 27.930 34.608 1.00 40.80 170 LEU B C 1
ATOM 723 O O . LEU A 1 132 ? 8.232 26.662 34.725 1.00 40.96 170 LEU B O 1
ATOM 728 N N . SER A 1 133 ? 7.470 28.827 35.182 1.00 41.33 171 SER B N 1
ATOM 729 C CA . SER A 1 133 ? 6.238 28.572 35.929 1.00 42.98 171 SER B CA 1
ATOM 730 C C . SER A 1 133 ? 5.119 28.412 34.951 1.00 35.80 171 SER B C 1
ATOM 731 O O . SER A 1 13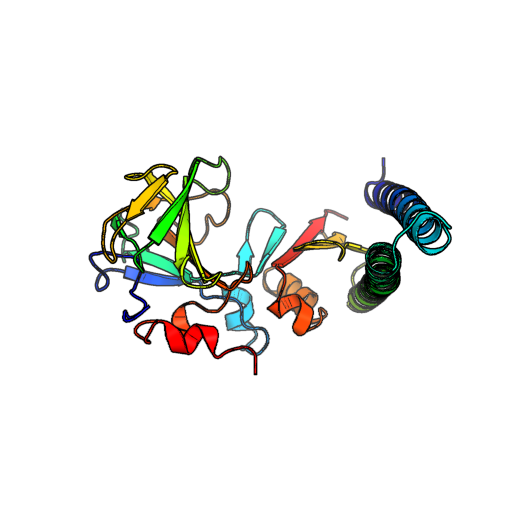3 ? 4.156 27.662 35.212 1.00 39.51 171 SER B O 1
ATOM 734 N N . GLU A 1 134 ? 5.197 29.201 33.865 1.00 35.07 172 GLU B N 1
ATOM 735 C CA . GLU A 1 134 ? 4.117 29.289 32.869 1.00 44.81 172 GLU B CA 1
ATOM 736 C C . GLU A 1 134 ? 4.717 29.436 31.530 1.00 41.55 172 GLU B C 1
ATOM 737 O O . GLU A 1 134 ? 5.864 29.869 31.403 1.00 44.05 172 GLU B O 1
ATOM 743 N N . VAL A 1 135 ? 3.914 29.145 30.521 1.00 34.81 173 VAL B N 1
ATOM 744 C CA . VAL A 1 135 ? 4.354 29.245 29.146 1.00 37.37 173 VAL B CA 1
ATOM 745 C C . VAL A 1 135 ? 3.268 29.995 28.400 1.00 46.09 173 VAL B C 1
ATOM 746 O O . VAL A 1 135 ? 2.061 29.869 28.717 1.00 56.23 173 VAL B O 1
ATOM 750 N N . SER A 1 136 ? 3.687 30.821 27.452 1.00 45.55 174 SER B N 1
ATOM 751 C CA . SER A 1 136 ? 2.763 31.632 26.692 1.00 43.74 174 SER B CA 1
ATOM 752 C C . SER A 1 136 ? 2.907 31.207 25.228 1.00 49.24 174 SER B C 1
ATOM 753 O O . SER A 1 136 ? 2.372 31.864 24.335 1.00 49.10 174 SER B O 1
ATOM 756 N N . VAL A 1 137 ? 3.628 30.099 24.981 1.00 43.10 175 VAL B N 1
ATOM 757 C CA . VAL A 1 137 ? 3.845 29.579 23.615 1.00 45.06 175 VAL B CA 1
ATOM 758 C C . VAL A 1 137 ? 3.604 28.079 23.550 1.00 39.62 175 VAL B C 1
ATOM 759 O O . VAL A 1 137 ? 3.464 27.417 24.574 1.00 43.83 175 VAL B O 1
ATOM 763 N N . GLU A 1 138 ? 3.589 27.541 22.337 1.00 40.64 176 GLU B N 1
ATOM 764 C CA . GLU A 1 138 ? 3.543 26.090 22.147 1.00 45.99 176 GLU B CA 1
ATOM 765 C C . GLU A 1 138 ? 4.352 25.690 20.897 1.00 46.54 176 GLU B C 1
ATOM 766 O O . GLU A 1 138 ? 4.572 26.522 19.978 1.00 46.02 176 GLU B O 1
ATOM 772 N N . GLN A 1 139 ? 4.782 24.433 20.847 1.00 45.13 177 GLN B N 1
ATOM 773 C CA . GLN A 1 139 ? 5.531 23.951 19.692 1.00 49.31 177 GLN B CA 1
ATOM 774 C C . GLN A 1 139 ? 4.953 24.487 18.353 1.00 49.53 177 GLN B C 1
ATOM 775 O O . GLN A 1 139 ? 3.744 24.447 18.135 1.00 48.24 177 GLN B O 1
ATOM 781 N N . GLY A 1 140 ? 5.816 24.999 17.474 1.00 48.43 178 GLY B N 1
ATOM 782 C CA . GLY A 1 140 ? 5.372 25.542 16.178 1.00 51.75 178 GLY B CA 1
ATOM 783 C C . GLY A 1 140 ? 5.079 27.050 16.180 1.00 57.73 178 GLY B C 1
ATOM 784 O O . GLY A 1 140 ? 5.047 27.686 15.095 1.00 54.97 178 GLY B O 1
ATOM 785 N N . ASP A 1 141 ? 4.837 27.647 17.360 1.00 45.96 179 ASP B N 1
ATOM 786 C CA . ASP A 1 141 ? 4.689 29.110 17.430 1.00 50.60 179 ASP B CA 1
ATOM 787 C C . ASP A 1 141 ? 5.949 29.787 16.844 1.00 52.79 179 ASP B C 1
ATOM 788 O O . ASP A 1 141 ? 7.075 29.362 17.142 1.00 60.88 179 ASP B O 1
ATOM 793 N N . LYS A 1 142 ? 5.764 30.773 15.964 1.00 60.70 180 LYS B N 1
ATOM 794 C CA . LYS A 1 142 ? 6.826 31.676 15.523 1.00 56.70 180 LYS B CA 1
ATOM 795 C C . LYS A 1 142 ? 6.854 32.761 16.567 1.00 59.51 180 LYS B C 1
ATOM 796 O O . LYS A 1 142 ? 5.812 33.325 16.802 1.00 64.06 180 LYS B O 1
ATOM 802 N N . VAL A 1 143 ? 7.981 33.084 17.197 1.00 56.54 181 VAL B N 1
ATOM 803 C CA . VAL A 1 143 ? 8.011 34.267 18.086 1.00 49.53 181 VAL B CA 1
ATOM 804 C C . VAL A 1 143 ? 8.932 35.330 17.544 1.00 52.79 181 VAL B C 1
ATOM 805 O O . VAL A 1 143 ? 9.833 35.035 16.724 1.00 53.96 181 VAL B O 1
ATOM 809 N N . LYS A 1 144 ? 8.707 36.558 17.997 1.00 49.74 182 LYS B N 1
ATOM 810 C CA . LYS A 1 144 ? 9.575 37.683 17.676 1.00 56.12 182 LYS B CA 1
ATOM 811 C C . LYS A 1 144 ? 10.407 38.052 18.927 1.00 56.71 182 LYS B C 1
ATOM 812 O O . LYS A 1 144 ? 10.040 37.715 20.072 1.00 49.29 182 LYS B O 1
ATOM 818 N N . GLN A 1 145 ? 11.567 38.683 18.676 1.00 52.47 183 GLN B N 1
ATOM 819 C CA . GLN A 1 145 ? 12.473 39.143 19.703 1.00 49.10 183 GLN B CA 1
ATOM 820 C C . GLN A 1 145 ? 11.717 39.993 20.731 1.00 43.75 183 GLN B C 1
ATOM 821 O O . GLN A 1 145 ? 10.979 40.852 20.342 1.00 53.02 183 GLN B O 1
ATOM 827 N N . ASN A 1 146 ? 11.871 39.729 22.026 1.00 46.47 184 ASN B N 1
ATOM 828 C CA . ASN A 1 146 ? 11.164 40.441 23.134 1.00 46.44 184 ASN B CA 1
ATOM 829 C C . ASN A 1 146 ? 9.717 40.066 23.369 1.00 46.14 184 ASN B C 1
ATOM 830 O O . ASN A 1 146 ? 9.015 40.617 24.263 1.00 41.62 184 ASN B O 1
ATOM 835 N N . GLN A 1 147 ? 9.265 39.102 22.577 1.00 43.02 185 GLN B N 1
ATOM 836 C CA . GLN A 1 147 ? 7.957 38.579 22.772 1.00 44.12 185 GLN B CA 1
ATOM 837 C C . GLN A 1 147 ? 7.969 37.661 23.966 1.00 45.08 185 GLN B C 1
ATOM 838 O O . GLN A 1 147 ? 8.766 36.700 24.021 1.00 46.59 185 GLN B O 1
ATOM 844 N N . VAL A 1 148 ? 7.110 37.967 24.934 1.00 43.81 186 VAL B N 1
ATOM 845 C CA . VAL A 1 148 ? 7.074 37.190 26.166 1.00 46.26 186 VAL B CA 1
ATOM 846 C C . VAL A 1 148 ? 6.727 35.772 25.815 1.00 47.06 186 VAL B C 1
ATOM 847 O O . VAL A 1 148 ? 5.836 35.527 24.976 1.00 48.45 186 VAL B O 1
ATOM 851 N N . ILE A 1 149 ? 7.439 34.834 26.441 1.00 44.43 187 ILE B N 1
ATOM 852 C CA . ILE A 1 149 ? 7.179 33.450 26.178 1.00 34.68 187 ILE B CA 1
ATOM 853 C C . ILE A 1 149 ? 6.946 32.646 27.431 1.00 32.04 187 ILE B C 1
ATOM 854 O O . ILE A 1 149 ? 6.626 31.464 27.339 1.00 36.34 187 ILE B O 1
ATOM 859 N N . GLY A 1 150 ? 7.094 33.256 28.594 1.00 27.68 188 GLY B N 1
ATOM 860 C CA . GLY A 1 150 ? 6.745 32.508 29.810 1.00 29.41 188 GLY B CA 1
ATOM 861 C C . GLY A 1 150 ? 6.956 33.306 31.058 1.00 26.49 188 GLY B C 1
ATOM 862 O O . GLY A 1 150 ? 7.131 34.525 30.955 1.00 34.16 188 GLY B O 1
ATOM 863 N N . LYS A 1 151 ? 6.920 32.649 32.228 1.00 37.82 189 LYS B N 1
ATOM 864 C CA . LYS A 1 151 ? 7.179 33.337 33.519 1.00 37.45 189 LYS B CA 1
ATOM 865 C C . LYS A 1 151 ? 8.282 32.613 34.290 1.00 33.57 189 LYS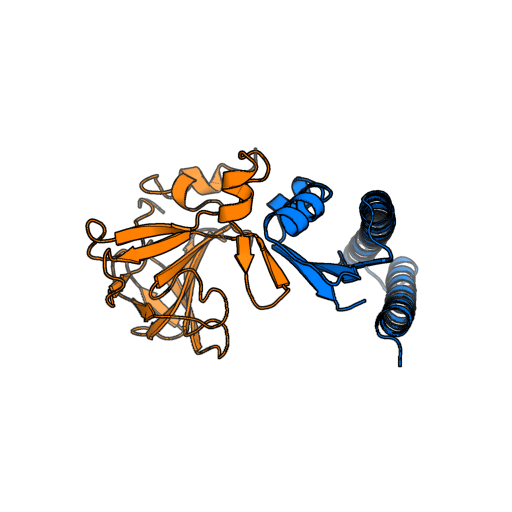 B C 1
ATOM 866 O O . LYS A 1 151 ? 8.350 31.388 34.253 1.00 38.59 189 LYS B O 1
ATOM 872 N N . SER A 1 152 ? 9.126 33.372 34.993 1.00 33.02 190 SER B N 1
ATOM 873 C CA . SER A 1 152 ? 10.090 32.744 35.845 1.00 35.23 190 SER B CA 1
ATOM 874 C C . SER A 1 152 ? 9.400 31.781 36.833 1.00 40.01 190 SER B C 1
ATOM 875 O O . SER A 1 152 ? 8.210 31.920 37.157 1.00 41.97 190 SER B O 1
ATOM 878 N N . GLY A 1 153 ? 10.168 30.799 37.308 1.00 43.41 191 GLY B N 1
ATOM 879 C CA . GLY A 1 153 ? 9.722 29.957 38.414 1.00 39.82 191 GLY B CA 1
ATOM 880 C C . GLY A 1 153 ? 10.850 29.252 39.100 1.00 40.43 191 GLY B C 1
ATOM 881 O O . GLY A 1 153 ? 11.996 29.292 38.627 1.00 44.93 191 GLY B O 1
ATOM 882 N N . LYS A 1 154 ? 10.525 28.605 40.212 1.00 39.47 192 LYS B N 1
ATOM 883 C CA . LYS A 1 154 ? 11.476 27.723 40.876 1.00 49.69 192 LYS B CA 1
ATOM 884 C C . LYS A 1 154 ? 11.389 26.316 40.273 1.00 56.85 192 LYS B C 1
ATOM 885 O O . LYS A 1 154 ? 10.370 25.977 39.597 1.00 51.42 192 LYS B O 1
ATOM 891 N N . ASN A 1 155 ? 12.388 25.496 40.651 1.00 49.29 193 ASN B N 1
ATOM 892 C CA . ASN A 1 155 ? 12.810 24.302 39.980 1.00 48.75 193 ASN B CA 1
ATOM 893 C C . ASN A 1 155 ? 13.255 23.275 40.923 1.00 42.61 193 ASN B C 1
ATOM 894 O O . ASN A 1 155 ? 13.788 23.601 41.995 1.00 45.78 193 ASN B O 1
ATOM 899 N N . LEU A 1 156 ? 13.204 22.027 40.493 1.00 46.23 194 LEU B N 1
ATOM 900 C CA . LEU A 1 156 ? 13.898 20.981 41.269 1.00 60.33 194 LEU B CA 1
ATOM 901 C C . LEU A 1 156 ? 15.401 20.984 40.990 1.00 49.47 194 LEU B C 1
ATOM 902 O O . LEU A 1 156 ? 16.209 20.937 41.903 1.00 48.63 194 LEU B O 1
ATOM 907 N N . TYR A 1 157 ? 15.732 21.117 39.713 1.00 59.16 195 TYR B N 1
ATOM 908 C CA . TYR A 1 157 ? 17.095 21.056 39.204 1.00 61.23 195 TYR B CA 1
ATOM 909 C C . TYR A 1 157 ? 18.100 21.999 39.927 1.00 63.23 195 TYR B C 1
ATOM 910 O O . TYR A 1 157 ? 19.098 21.542 40.515 1.00 66.65 195 TYR B O 1
ATOM 919 N N . SER A 1 158 ? 17.829 23.298 39.912 1.00 53.07 196 SER B N 1
ATOM 920 C CA . SER A 1 158 ? 18.667 24.200 40.653 1.00 48.85 196 SER B CA 1
ATOM 921 C C . SER A 1 158 ? 17.848 24.906 41.713 1.00 47.70 196 SER B C 1
ATOM 922 O O . SER A 1 158 ? 17.405 26.010 41.499 1.00 46.50 196 SER B O 1
ATOM 925 N N . GLU A 1 159 ? 17.620 24.300 42.873 1.00 55.45 197 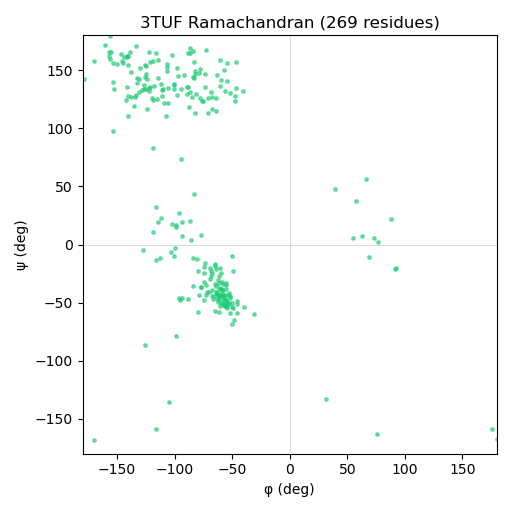GLU B N 1
ATOM 926 C CA . GLU A 1 159 ? 16.762 25.007 43.850 1.00 60.76 197 GLU B CA 1
ATOM 927 C C . GLU A 1 159 ? 17.475 26.227 44.334 1.00 59.84 197 GLU B C 1
ATOM 928 O O . GLU A 1 159 ? 16.830 27.177 44.774 1.00 54.91 197 GLU B O 1
ATOM 934 N N . ASP A 1 160 ? 18.810 26.187 44.239 1.00 58.39 198 ASP B N 1
ATOM 935 C CA . ASP A 1 160 ? 19.705 27.274 44.703 1.00 59.07 198 ASP B CA 1
ATOM 936 C C . ASP A 1 160 ? 19.569 28.633 43.966 1.00 48.31 198 ASP B C 1
ATOM 937 O O . ASP A 1 160 ? 19.971 29.653 44.497 1.00 53.97 198 ASP B O 1
ATOM 942 N N . SER A 1 161 ? 19.023 28.644 42.756 1.00 43.01 199 SER B N 1
ATOM 943 C CA . SER A 1 161 ? 18.826 29.860 42.000 1.00 43.51 199 SER B CA 1
ATOM 944 C C . SER A 1 161 ? 17.407 30.420 42.230 1.00 47.34 199 SER B C 1
ATOM 945 O O . SER A 1 161 ? 16.871 31.231 41.384 1.00 42.63 199 SER B O 1
ATOM 948 N N . GLY A 1 162 ? 16.782 29.981 43.333 1.00 49.15 200 GLY B N 1
ATOM 949 C CA . GLY A 1 162 ? 15.385 30.301 43.639 1.00 40.47 200 GLY B CA 1
ATOM 950 C C . GLY A 1 162 ? 14.465 30.472 42.436 1.00 43.21 200 GLY B C 1
ATOM 951 O O . GLY A 1 162 ? 14.432 29.680 41.473 1.00 44.35 200 GLY B O 1
ATOM 952 N N . ASN A 1 163 ? 13.703 31.550 42.498 1.00 43.66 201 ASN B N 1
ATOM 953 C CA . ASN A 1 163 ? 12.732 31.832 41.463 1.00 39.95 201 ASN B CA 1
ATOM 954 C C . ASN A 1 163 ? 13.493 32.493 40.324 1.00 34.56 201 ASN B C 1
ATOM 955 O O . ASN A 1 163 ? 14.030 33.576 40.508 1.00 49.28 201 ASN B O 1
ATOM 960 N N . HIS A 1 164 ? 13.591 31.826 39.173 1.00 31.93 202 HIS B N 1
ATOM 961 C CA . HIS A 1 164 ? 14.486 32.332 38.105 1.00 32.31 202 HIS B CA 1
ATOM 962 C C . HIS A 1 164 ? 14.157 31.903 36.694 1.00 28.73 202 HIS B C 1
ATOM 963 O O . HIS A 1 164 ? 13.237 31.126 36.488 1.00 29.50 202 HIS B O 1
ATOM 970 N N . VAL A 1 165 ? 14.927 32.342 35.708 1.00 30.99 203 VAL B N 1
ATOM 971 C CA . VAL A 1 165 ? 14.915 31.597 34.436 1.00 31.90 203 VAL B CA 1
ATOM 972 C C . VAL A 1 165 ? 16.342 31.115 34.129 1.00 41.37 203 VAL B C 1
ATOM 973 O O . VAL A 1 165 ? 17.295 31.871 34.328 1.00 41.77 203 VAL B O 1
ATOM 977 N N . HIS A 1 166 ? 16.504 29.860 33.701 1.00 39.92 204 HIS B N 1
ATOM 978 C CA . HIS A 1 166 ? 17.758 29.423 33.148 1.00 32.13 204 HIS B CA 1
ATOM 979 C C . HIS A 1 166 ? 17.766 29.681 31.638 1.00 33.11 204 HIS B C 1
ATOM 980 O O . HIS A 1 166 ? 16.844 29.288 30.937 1.00 36.81 204 HIS B O 1
ATOM 987 N N . PHE A 1 167 ? 18.808 30.331 31.131 1.00 31.27 205 PHE B N 1
ATOM 988 C CA . PHE A 1 167 ? 18.832 30.688 29.742 1.00 37.24 205 PHE B CA 1
ATOM 989 C C . PHE A 1 167 ? 20.117 30.200 29.036 1.00 32.07 205 PHE B C 1
ATOM 990 O O . PHE A 1 167 ? 21.252 30.335 29.552 1.00 40.11 205 PHE B O 1
ATOM 998 N N . GLU A 1 168 ? 19.966 29.671 27.835 1.00 35.59 206 GLU B N 1
ATOM 999 C CA . GLU A 1 168 ? 21.086 29.104 27.130 1.00 37.69 206 GLU B CA 1
ATOM 1000 C C . GLU A 1 168 ? 21.040 29.497 25.664 1.00 38.96 206 GLU B C 1
ATOM 1001 O O . GLU A 1 168 ? 19.937 29.705 25.112 1.00 45.85 206 GLU B O 1
ATOM 1007 N N . ILE A 1 169 ? 22.227 29.628 25.047 1.00 39.32 207 ILE B N 1
ATOM 1008 C CA . ILE A 1 169 ? 22.340 29.842 23.591 1.00 47.56 207 ILE B CA 1
ATOM 1009 C C . ILE A 1 169 ? 23.173 28.686 23.240 1.00 49.15 207 ILE B C 1
ATOM 1010 O O . ILE A 1 169 ? 24.173 28.431 23.958 1.00 54.66 207 ILE B O 1
ATOM 1015 N N . ARG A 1 170 ? 22.771 28.000 22.164 1.00 48.21 208 ARG B N 1
ATOM 1016 C CA . ARG A 1 170 ? 23.447 26.817 21.647 1.00 52.43 208 ARG B CA 1
ATOM 1017 C C . ARG A 1 170 ? 23.650 26.997 20.155 1.00 54.75 208 ARG B C 1
ATOM 1018 O O . ARG A 1 170 ? 22.774 27.565 19.461 1.00 57.50 208 ARG B O 1
ATOM 1026 N N . LYS A 1 171 ? 24.805 26.536 19.671 1.00 51.92 209 LYS B N 1
ATOM 1027 C CA . LYS A 1 171 ? 25.069 26.495 18.244 1.00 55.23 209 LYS B CA 1
ATOM 1028 C C . LYS A 1 171 ? 25.298 25.049 17.874 1.00 56.04 209 LYS B C 1
ATOM 1029 O O . LYS A 1 171 ? 26.156 24.345 18.461 1.00 55.35 209 LYS B O 1
ATOM 1035 N N . ASP A 1 172 ? 24.507 24.611 16.909 1.00 54.61 210 ASP B N 1
ATOM 1036 C CA . ASP A 1 172 ? 24.390 23.202 16.567 1.00 59.27 210 ASP B CA 1
ATOM 1037 C C . ASP A 1 172 ? 24.389 22.309 17.798 1.00 57.20 210 ASP B C 1
ATOM 1038 O O . ASP A 1 172 ? 25.107 21.337 17.848 1.00 64.40 210 ASP B O 1
ATOM 1043 N N . GLY A 1 173 ? 23.583 22.663 18.790 1.00 56.45 211 GLY B N 1
ATOM 1044 C CA . GLY A 1 173 ? 23.432 21.839 19.988 1.00 58.34 211 GLY B CA 1
ATOM 1045 C C . GLY A 1 173 ? 24.366 22.148 21.153 1.00 57.23 211 GLY B C 1
ATOM 1046 O O . GLY A 1 173 ? 24.058 21.788 22.295 1.00 52.58 211 GLY B O 1
ATOM 1047 N N . VAL A 1 174 ? 25.508 22.800 20.901 1.00 46.49 212 VAL B N 1
ATOM 1048 C CA . VAL A 1 174 ? 26.435 23.061 22.009 1.00 51.70 212 VAL B CA 1
ATOM 1049 C C . VAL A 1 174 ? 26.328 24.467 22.615 1.00 44.84 212 VAL B C 1
ATOM 1050 O O . VAL A 1 174 ? 26.324 25.490 21.915 1.00 48.83 212 VAL B O 1
ATOM 1054 N N . ALA A 1 175 ? 26.185 24.443 23.943 1.00 39.85 213 ALA B N 1
ATOM 1055 C CA . ALA A 1 175 ? 25.971 25.573 24.811 1.00 44.63 213 ALA B CA 1
ATOM 1056 C C . ALA A 1 175 ? 27.195 26.455 24.876 1.00 45.92 213 ALA B C 1
ATOM 1057 O O . ALA A 1 175 ? 28.274 25.972 25.092 1.00 53.40 213 ALA B O 1
ATOM 1059 N N . MET A 1 176 ? 27.021 27.761 24.696 1.00 48.33 214 MET B N 1
ATOM 1060 C CA . MET A 1 176 ? 28.127 28.708 24.844 1.00 47.24 214 MET B CA 1
ATOM 1061 C C . MET A 1 176 ? 27.769 29.706 25.884 1.00 49.98 214 MET B C 1
ATOM 1062 O O . MET A 1 176 ? 26.603 29.821 26.252 1.00 54.82 214 MET B O 1
ATOM 1067 N N . ASN A 1 177 ? 28.748 30.453 26.353 1.00 53.68 215 ASN B N 1
ATOM 1068 C CA . ASN A 1 177 ? 28.460 31.430 27.383 1.00 49.77 215 ASN B CA 1
ATOM 1069 C C . ASN A 1 177 ? 27.495 32.546 26.918 1.00 48.93 215 ASN B C 1
ATOM 1070 O O . ASN A 1 177 ? 27.849 33.334 26.031 1.00 51.79 215 ASN B O 1
ATOM 1075 N N . PRO A 1 178 ? 26.272 32.625 27.522 1.00 49.80 216 PRO B N 1
ATOM 1076 C CA . PRO A 1 178 ? 25.418 33.737 27.079 1.00 45.11 216 PRO B CA 1
ATOM 1077 C C . PRO A 1 178 ? 26.087 35.128 27.146 1.00 42.35 216 PRO B C 1
ATOM 1078 O O . PRO A 1 178 ? 26.109 35.851 26.125 1.00 43.80 216 PRO B O 1
ATOM 1082 N N . LEU A 1 179 ? 26.673 35.463 28.293 1.00 41.88 217 LEU B N 1
ATOM 1083 C CA . LEU A 1 179 ? 27.281 36.755 28.508 1.00 43.20 217 LEU B CA 1
ATOM 1084 C C . LEU A 1 179 ? 28.224 37.155 27.395 1.00 46.58 217 LEU B C 1
ATOM 1085 O O . LEU A 1 179 ? 28.519 38.344 27.217 1.00 54.60 217 LEU B O 1
ATOM 1090 N N . ASN A 1 180 ? 28.735 36.181 26.650 1.00 55.39 218 ASN B N 1
ATOM 1091 C CA . ASN A 1 180 ? 29.666 36.543 25.580 1.00 54.33 218 ASN B CA 1
ATOM 1092 C C . ASN A 1 180 ? 28.995 37.145 24.432 1.00 54.19 218 ASN B C 1
ATOM 1093 O O . ASN A 1 180 ? 29.646 37.784 23.606 1.00 56.52 218 ASN B O 1
ATOM 1098 N N . PHE A 1 181 ? 27.698 36.902 24.349 1.00 53.91 219 PHE B N 1
ATOM 1099 C CA . PHE A 1 181 ? 26.972 37.271 23.148 1.00 59.36 219 PHE B CA 1
ATOM 1100 C C . PHE A 1 181 ? 25.944 38.393 23.308 1.00 57.30 219 PHE B C 1
ATOM 1101 O O . PHE A 1 181 ? 25.484 38.955 22.292 1.00 53.99 219 PHE B O 1
ATOM 1109 N N . MET A 1 182 ? 25.648 38.742 24.571 1.00 51.86 220 MET B N 1
ATOM 1110 C CA . MET A 1 182 ? 24.693 39.803 24.896 1.00 60.09 220 MET B CA 1
ATOM 1111 C C . MET A 1 182 ? 24.980 41.025 24.075 1.00 57.47 220 MET B C 1
ATOM 1112 O O . MET A 1 182 ? 26.123 41.488 24.040 1.00 66.55 220 MET B O 1
ATOM 1117 N N . ASP A 1 183 ? 23.925 41.515 23.417 1.00 60.03 221 ASP B N 1
ATOM 1118 C CA . ASP A 1 183 ? 23.922 42.722 22.588 1.00 62.28 221 ASP B CA 1
ATOM 1119 C C . ASP A 1 183 ? 24.815 42.678 21.381 1.00 60.84 221 ASP B C 1
ATOM 1120 O O . ASP A 1 183 ? 24.938 43.659 20.692 1.00 71.55 221 ASP B O 1
ATOM 1125 N N . LYS A 1 184 ? 25.406 41.545 21.081 1.00 63.91 222 LYS B N 1
ATOM 1126 C CA . LYS A 1 184 ? 26.245 41.484 19.897 1.00 68.24 222 LYS B CA 1
ATOM 1127 C C . LYS A 1 184 ? 25.362 41.027 18.756 1.00 66.66 222 LYS B C 1
ATOM 1128 O O . LYS A 1 184 ? 24.430 40.292 18.996 1.00 67.39 222 LYS B O 1
ATOM 1134 N N . PRO A 1 185 ? 25.612 41.513 17.532 1.00 68.67 223 PRO B N 1
ATOM 1135 C CA . PRO A 1 185 ? 24.920 41.039 16.331 1.00 70.08 223 PRO B CA 1
ATOM 1136 C C . PRO A 1 185 ? 24.889 39.529 16.294 1.00 75.74 223 PRO B C 1
ATOM 1137 O O . PRO A 1 185 ? 25.721 38.873 16.923 1.00 81.42 223 PRO B O 1
ATOM 1141 N N . VAL A 1 186 ? 23.931 38.985 15.560 1.00 84.73 224 VAL B N 1
ATOM 1142 C CA . VAL A 1 186 ? 23.712 37.553 15.512 1.00 81.80 224 VAL B CA 1
ATOM 1143 C C . VAL A 1 186 ? 25.010 36.797 15.096 1.00 90.74 224 VAL B C 1
ATOM 1144 O O . VAL A 1 186 ? 25.294 35.685 15.588 1.00 94.99 224 VAL B O 1
ATOM 1148 N N . SER A 1 187 ? 25.814 37.452 14.243 1.00 97.55 225 SER B N 1
ATOM 1149 C CA . SER A 1 187 ? 26.993 36.862 13.536 1.00 86.53 225 SER B CA 1
ATOM 1150 C C . SER A 1 187 ? 28.211 36.537 14.403 1.00 75.51 225 SER B C 1
ATOM 1151 O O . SER A 1 187 ? 28.842 35.494 14.197 1.00 87.34 225 SER B O 1
ATOM 1154 N N . SER A 1 188 ? 28.525 37.436 15.344 1.00 80.97 226 SER B N 1
ATOM 1155 C CA . SER A 1 188 ? 29.632 37.294 16.321 1.00 90.47 226 SER B CA 1
ATOM 1156 C C . SER A 1 188 ? 29.651 35.952 17.077 1.00 92.82 226 SER B C 1
ATOM 1157 O O . SER A 1 188 ? 30.615 35.628 17.788 1.00 92.47 226 SER B O 1
ATOM 1160 N N . ILE A 1 189 ? 28.565 35.199 16.907 1.00 87.42 227 ILE B N 1
ATOM 1161 C CA . ILE A 1 189 ? 28.330 33.898 17.550 1.00 78.33 227 ILE B CA 1
ATOM 1162 C C . ILE A 1 189 ? 28.778 32.732 16.662 1.00 80.30 227 ILE B C 1
ATOM 1163 O O . ILE A 1 189 ? 29.440 31.766 17.113 1.00 92.18 227 ILE B O 1
ATOM 1168 N N . GLU A 1 190 ? 28.380 32.849 15.401 1.00 90.73 228 GLU B N 1
ATOM 1169 C CA . GLU A 1 190 ? 28.737 31.927 14.354 1.00 87.02 228 GLU B CA 1
ATOM 1170 C C . GLU A 1 190 ? 30.213 32.156 13.839 1.00 104.62 228 GLU B C 1
ATOM 1171 O O . GLU A 1 190 ? 30.661 31.535 12.856 1.00 109.20 228 GLU B O 1
ATOM 1177 N N . LYS A 1 191 ? 30.965 33.020 14.535 1.00 104.96 229 LYS B N 1
ATOM 1178 C CA . LYS A 1 191 ? 32.402 33.208 14.274 1.00 96.81 229 LYS B CA 1
ATOM 1179 C C . LYS A 1 191 ? 33.324 32.702 15.432 1.00 110.41 229 LYS B C 1
ATOM 1180 O O . LYS A 1 191 ? 34.470 33.146 15.575 1.00 118.15 229 LYS B O 1
ATOM 1186 N N . ALA A 1 192 ? 32.782 31.779 16.244 1.00 113.95 230 ALA B N 1
ATOM 1187 C CA . ALA A 1 192 ? 33.526 30.863 17.147 1.00 99.45 230 ALA B CA 1
ATOM 1188 C C . ALA A 1 192 ? 32.926 29.440 16.901 1.00 93.74 230 ALA B C 1
ATOM 1189 O O . ALA A 1 192 ? 31.706 29.355 16.730 1.00 99.42 230 ALA B O 1
ATOM 1191 N N . ALA A 1 193 ? 33.690 28.321 16.837 1.00 94.13 231 ALA B N 1
ATOM 1192 C CA . ALA A 1 193 ? 35.171 28.147 17.007 1.00 69.73 231 ALA B CA 1
ATOM 1193 C C . ALA A 1 193 ? 36.021 28.686 15.814 1.00 81.53 231 ALA B C 1
ATOM 1194 O O . ALA A 1 193 ? 35.480 28.962 14.666 1.00 99.27 231 ALA B O 1
ATOM 1196 N N . THR A 1 194 ? 37.351 28.774 16.088 1.00 88.96 232 THR B N 1
ATOM 1197 C CA . THR A 1 194 ? 38.373 29.464 15.238 1.00 72.32 232 THR B CA 1
ATOM 1198 C C . THR A 1 194 ? 39.859 29.078 15.537 1.00 72.87 232 THR B C 1
ATOM 1199 O O . THR A 1 194 ? 40.217 27.882 15.734 1.00 91.39 232 THR B O 1
ATOM 1203 N N . ASP B 2 82 ? 23.891 -7.273 46.367 1.00 90.85 103 ASP A N 1
ATOM 1204 C CA . ASP B 2 82 ? 24.012 -6.006 45.551 1.00 81.98 103 ASP A CA 1
ATOM 1205 C C . ASP B 2 82 ? 25.265 -5.054 45.774 1.00 80.56 103 ASP A C 1
ATOM 1206 O O . ASP B 2 82 ? 25.519 -4.589 46.912 1.00 105.52 103 ASP A O 1
ATOM 1211 N N . ASP B 2 83 ? 26.010 -4.768 44.686 1.00 89.84 104 ASP A N 1
ATOM 1212 C CA . ASP B 2 83 ? 27.042 -3.706 44.626 1.00 78.67 104 ASP A CA 1
ATOM 1213 C C . ASP B 2 83 ? 26.937 -3.028 43.258 1.00 72.68 104 ASP A C 1
ATOM 1214 O O . ASP B 2 83 ? 27.283 -3.642 42.232 1.00 69.96 104 ASP A O 1
ATOM 1219 N N . LEU B 2 84 ? 26.487 -1.764 43.250 1.00 80.35 105 LEU A N 1
ATOM 1220 C CA . LEU B 2 84 ? 26.127 -1.047 42.007 1.00 74.27 105 LEU A CA 1
ATOM 1221 C C . LEU B 2 84 ? 27.304 -0.794 41.031 1.00 71.25 105 LEU A C 1
ATOM 1222 O O . LEU B 2 84 ? 27.109 -0.810 39.794 1.00 61.18 105 LEU A O 1
ATOM 1227 N N . PHE B 2 85 ? 28.508 -0.558 41.582 1.00 56.89 106 PHE A N 1
ATOM 1228 C CA . PHE B 2 85 ? 29.712 -0.360 40.771 1.00 62.55 106 PHE A CA 1
ATOM 1229 C C . PHE B 2 85 ? 30.069 -1.568 39.915 1.00 56.48 106 PHE A C 1
ATOM 1230 O O . PHE B 2 85 ? 30.155 -1.463 38.663 1.00 60.39 106 PHE A O 1
ATOM 1238 N N . THR B 2 86 ? 30.282 -2.708 40.570 1.00 55.88 107 THR A N 1
ATOM 1239 C CA . THR B 2 86 ? 30.592 -3.922 39.812 1.00 58.02 107 THR A CA 1
ATOM 1240 C C . THR B 2 86 ? 29.440 -4.263 38.827 1.00 48.07 107 THR A C 1
ATOM 1241 O O . THR B 2 86 ? 29.685 -4.670 37.690 1.00 53.36 107 THR A O 1
ATOM 1245 N N . THR B 2 87 ? 28.184 -4.079 39.209 1.00 50.93 108 THR A N 1
ATOM 1246 C CA . THR B 2 87 ? 27.152 -4.401 38.215 1.00 57.01 108 THR A CA 1
ATOM 1247 C C . THR B 2 87 ? 27.269 -3.518 36.965 1.00 56.01 108 THR A C 1
ATOM 1248 O O . THR B 2 87 ? 27.290 -3.989 35.820 1.00 50.66 108 THR A O 1
ATOM 1252 N N . TYR B 2 88 ? 27.362 -2.219 37.200 1.00 45.13 109 TYR A N 1
ATOM 1253 C CA . TYR B 2 88 ? 27.505 -1.260 36.122 1.00 55.23 109 TYR A CA 1
ATOM 1254 C C . TYR B 2 88 ? 28.726 -1.564 35.211 1.00 54.56 109 TYR A C 1
ATOM 1255 O O . TYR B 2 88 ? 28.598 -1.679 33.983 1.00 52.56 109 TYR A O 1
ATOM 1264 N N . ARG B 2 89 ? 29.907 -1.713 35.803 1.00 43.91 110 ARG A N 1
ATOM 1265 C CA . ARG B 2 89 ? 31.086 -1.976 34.998 1.00 46.94 110 ARG A CA 1
ATOM 1266 C C . ARG B 2 89 ? 30.834 -3.213 34.107 1.00 42.29 110 ARG A C 1
ATOM 1267 O O . ARG B 2 89 ? 30.999 -3.186 32.845 1.00 38.03 110 ARG A O 1
ATOM 1275 N N . LEU B 2 90 ? 30.387 -4.285 34.758 1.00 35.38 111 LEU A N 1
ATOM 1276 C CA . LEU B 2 90 ? 29.975 -5.471 33.997 1.00 49.30 111 LEU A CA 1
ATOM 1277 C C . LEU B 2 90 ? 29.010 -5.187 32.837 1.00 46.87 111 LEU A C 1
ATOM 1278 O O . LEU B 2 90 ? 29.322 -5.563 31.672 1.00 42.81 111 LEU A O 1
ATOM 1283 N N . ASP B 2 91 ? 27.882 -4.515 33.141 1.00 32.35 112 ASP A N 1
ATOM 1284 C CA . ASP B 2 91 ? 26.921 -4.244 32.085 1.00 48.65 112 ASP A CA 1
ATOM 1285 C C . ASP B 2 91 ? 27.490 -3.318 30.986 1.00 46.71 112 ASP A C 1
ATOM 1286 O O . ASP B 2 91 ? 27.297 -3.547 29.769 1.00 36.83 112 ASP A O 1
ATOM 1291 N N . LEU B 2 92 ? 28.231 -2.294 31.416 1.00 39.63 113 LEU A N 1
ATOM 1292 C CA . LEU B 2 92 ? 28.913 -1.428 30.468 1.00 48.04 113 LEU A CA 1
ATOM 1293 C C . LEU B 2 92 ? 29.808 -2.236 29.507 1.00 40.21 113 LEU A C 1
ATOM 1294 O O . LEU B 2 92 ? 29.681 -2.114 28.264 1.00 43.09 113 LEU A O 1
ATOM 1299 N N . GLU B 2 93 ? 30.697 -3.044 30.077 1.00 45.15 114 GLU A N 1
ATOM 1300 C CA . GLU B 2 93 ? 31.571 -3.904 29.290 1.00 52.85 114 GLU A CA 1
ATOM 1301 C C . GLU B 2 93 ? 30.737 -4.683 28.285 1.00 51.38 114 GLU A C 1
ATOM 1302 O O . GLU B 2 93 ? 30.833 -4.458 27.079 1.00 46.50 114 GLU A O 1
ATOM 1308 N N . ASP B 2 94 ? 29.911 -5.596 28.787 1.00 40.79 115 ASP A N 1
ATOM 1309 C CA . ASP B 2 94 ? 28.971 -6.338 27.910 1.00 50.47 115 ASP A CA 1
ATOM 1310 C C . ASP B 2 94 ? 28.513 -5.496 26.720 1.00 48.61 115 ASP A C 1
ATOM 1311 O O . ASP B 2 94 ? 28.766 -5.869 25.527 1.00 42.53 115 ASP A O 1
ATOM 1316 N N . ALA B 2 95 ? 27.875 -4.362 27.059 1.00 37.06 116 ALA A N 1
ATOM 1317 C CA . ALA B 2 95 ? 27.363 -3.434 26.072 1.00 44.13 116 ALA A CA 1
ATOM 1318 C C . ALA B 2 95 ? 28.485 -2.965 25.097 1.00 45.86 116 ALA A C 1
ATOM 1319 O O . ALA B 2 95 ? 28.350 -3.096 23.855 1.00 54.53 116 ALA A O 1
ATOM 1321 N N . ARG B 2 96 ? 29.594 -2.473 25.637 1.00 41.63 117 ARG A N 1
ATOM 1322 C CA . ARG B 2 96 ? 30.717 -2.054 24.799 1.00 50.95 117 ARG A CA 1
ATOM 1323 C C . ARG B 2 96 ? 31.148 -3.143 23.808 1.00 50.72 117 ARG A C 1
ATOM 1324 O O . ARG B 2 96 ? 31.403 -2.864 22.636 1.00 43.61 117 ARG A O 1
ATOM 1332 N N . SER B 2 97 ? 31.229 -4.378 24.293 1.00 45.16 118 SER A N 1
ATOM 1333 C CA . SER B 2 97 ? 31.673 -5.540 23.492 1.00 50.86 118 SER A CA 1
ATOM 1334 C C . SER B 2 97 ? 30.836 -5.704 22.265 1.00 50.28 118 SER A C 1
ATOM 1335 O O . SER B 2 97 ? 31.364 -5.819 21.137 1.00 50.03 118 SER A O 1
ATOM 1338 N N . LYS B 2 98 ? 29.525 -5.755 22.531 1.00 48.61 119 LYS A N 1
ATOM 1339 C CA . LYS B 2 98 ? 28.523 -5.862 21.519 1.00 52.85 119 LYS A CA 1
ATOM 1340 C C . LYS B 2 98 ? 28.718 -4.746 20.558 1.00 58.38 119 LYS A C 1
ATOM 1341 O O . LYS B 2 98 ? 28.786 -4.983 19.343 1.00 55.71 119 LYS A O 1
ATOM 1347 N N . GLU B 2 99 ? 28.806 -3.524 21.093 1.00 51.92 120 GLU A N 1
ATOM 1348 C CA . GLU B 2 99 ? 29.130 -2.384 20.245 1.00 56.20 120 GLU A CA 1
ATOM 1349 C C . GLU B 2 99 ? 30.301 -2.621 19.270 1.00 53.44 120 GLU A C 1
ATOM 1350 O O . GLU B 2 99 ? 30.105 -2.497 18.046 1.00 57.71 120 GLU A O 1
ATOM 1356 N N . ARG B 2 100 ? 31.490 -2.955 19.803 1.00 47.70 121 ARG A N 1
ATOM 1357 C CA . ARG B 2 100 ? 32.689 -3.127 18.968 1.00 50.48 121 ARG A CA 1
ATOM 1358 C C . ARG B 2 100 ? 32.438 -4.150 17.915 1.00 54.44 121 ARG A C 1
ATOM 1359 O O . ARG B 2 100 ? 32.807 -3.968 16.760 1.00 54.97 121 ARG A O 1
ATOM 1367 N N . GLU B 2 101 ? 31.801 -5.237 18.329 1.00 48.14 122 GLU A N 1
ATOM 1368 C CA . GLU B 2 101 ? 31.505 -6.316 17.423 1.00 59.30 122 GLU A CA 1
ATOM 1369 C C . GLU B 2 101 ? 30.656 -5.870 16.201 1.00 60.89 122 GLU A C 1
ATOM 1370 O O . GLU B 2 101 ? 30.871 -6.325 15.058 1.00 54.63 122 GLU A O 1
ATOM 1376 N N . GLU B 2 102 ? 29.698 -4.983 16.455 1.00 58.77 123 GLU A N 1
ATOM 1377 C CA . GLU B 2 102 ? 28.843 -4.516 15.401 1.00 62.37 123 GLU A CA 1
ATOM 1378 C C . GLU B 2 102 ? 29.561 -3.548 14.495 1.00 63.64 123 GLU A C 1
ATOM 1379 O O . GLU B 2 102 ? 29.513 -3.693 13.255 1.00 64.12 123 GLU A O 1
ATOM 1385 N N . LEU B 2 103 ? 30.239 -2.572 15.093 1.00 54.69 124 LEU A N 1
ATOM 1386 C CA . LEU B 2 103 ? 31.117 -1.714 14.306 1.00 60.31 124 LEU A CA 1
ATOM 1387 C C . LEU B 2 103 ? 32.048 -2.577 13.434 1.00 53.54 124 LEU A C 1
ATOM 1388 O O . LEU B 2 103 ? 32.086 -2.456 12.196 1.00 53.40 124 LEU A O 1
ATOM 1393 N N . ASN B 2 104 ? 32.759 -3.498 14.061 1.00 50.60 125 ASN A N 1
ATOM 1394 C CA . ASN B 2 104 ? 33.662 -4.304 13.284 1.00 57.68 125 ASN A CA 1
ATOM 1395 C C . ASN B 2 104 ? 32.939 -5.053 12.172 1.00 56.59 125 ASN A C 1
ATOM 1396 O O . ASN B 2 104 ? 33.495 -5.272 11.088 1.00 53.85 125 ASN A O 1
ATOM 1401 N N . ALA B 2 105 ? 31.699 -5.444 12.450 1.00 55.32 126 ALA A N 1
ATOM 1402 C CA . ALA B 2 105 ? 30.966 -6.260 11.524 1.00 58.71 126 ALA A CA 1
ATOM 1403 C C . ALA B 2 105 ? 30.634 -5.488 10.236 1.00 57.48 126 ALA A C 1
ATOM 1404 O O . ALA B 2 105 ? 30.784 -6.015 9.129 1.00 71.06 126 ALA A O 1
ATOM 1406 N N . ILE B 2 106 ? 30.186 -4.245 10.402 1.00 55.94 127 ILE A N 1
ATOM 1407 C CA . ILE B 2 106 ? 29.896 -3.311 9.306 1.00 60.61 127 ILE A CA 1
ATOM 1408 C C . ILE B 2 106 ? 31.143 -3.022 8.470 1.00 61.17 127 ILE A C 1
ATOM 1409 O O . ILE B 2 106 ? 31.153 -3.175 7.232 1.00 68.61 127 ILE A O 1
ATOM 1414 N N . VAL B 2 107 ? 32.199 -2.616 9.166 1.00 60.05 128 VAL A N 1
ATOM 1415 C CA . VAL B 2 107 ? 33.469 -2.271 8.539 1.00 63.08 128 VAL A CA 1
ATOM 1416 C C . VAL B 2 107 ? 33.954 -3.441 7.705 1.00 59.33 128 VAL A C 1
ATOM 1417 O O . VAL B 2 107 ? 34.463 -3.257 6.597 1.00 64.93 128 VAL A O 1
ATOM 1421 N N . SER B 2 108 ? 33.748 -4.651 8.215 1.00 58.76 129 SER A N 1
ATOM 1422 C CA . SER B 2 108 ? 34.265 -5.816 7.554 1.00 57.81 129 SER A CA 1
ATOM 1423 C C . SER B 2 108 ? 33.328 -6.357 6.472 1.00 60.80 129 SER A C 1
ATOM 1424 O O . SER B 2 108 ? 33.629 -7.377 5.864 1.00 65.90 129 SER A O 1
ATOM 1427 N N . SER B 2 109 ? 32.213 -5.697 6.201 1.00 60.21 130 SER A N 1
ATOM 1428 C CA . SER B 2 109 ? 31.191 -6.347 5.399 1.00 59.61 130 SER A CA 1
ATOM 1429 C C . SER B 2 109 ? 31.138 -5.933 3.917 1.00 60.74 130 SER A C 1
ATOM 1430 O O . SER B 2 109 ? 31.178 -4.750 3.603 1.00 59.97 130 SER A O 1
ATOM 1433 N N . ASP B 2 110 ? 30.970 -6.893 3.013 1.00 63.72 131 ASP A N 1
ATOM 1434 C CA . ASP B 2 110 ? 30.956 -6.617 1.564 1.00 67.38 131 ASP A CA 1
ATOM 1435 C C . ASP B 2 110 ? 29.802 -5.767 1.125 1.00 69.18 131 ASP A C 1
ATOM 1436 O O . ASP B 2 110 ? 29.791 -5.223 0.009 1.00 70.13 131 ASP A O 1
ATOM 1441 N N . ASP B 2 111 ? 28.815 -5.701 2.008 1.00 66.93 132 ASP A N 1
ATOM 1442 C CA . ASP B 2 111 ? 27.544 -5.041 1.735 1.00 75.72 132 ASP A CA 1
ATOM 1443 C C . ASP B 2 111 ? 27.429 -3.647 2.308 1.00 72.99 132 ASP A C 1
ATOM 1444 O O . ASP B 2 111 ? 26.408 -3.006 2.096 1.00 75.93 132 ASP A O 1
ATOM 1449 N N . ALA B 2 112 ? 28.452 -3.188 3.043 1.00 65.00 133 ALA A N 1
ATOM 1450 C CA . ALA B 2 112 ? 28.500 -1.805 3.530 1.00 53.11 133 ALA A CA 1
ATOM 1451 C C . ALA B 2 112 ? 29.033 -0.886 2.435 1.00 63.90 133 ALA A C 1
ATOM 1452 O O . ALA B 2 112 ? 29.860 -1.291 1.630 1.00 66.60 133 ALA A O 1
ATOM 1454 N N . THR B 2 113 ? 28.558 0.350 2.390 1.00 68.79 134 THR A N 1
ATOM 1455 C CA . THR B 2 113 ? 29.124 1.296 1.457 1.00 65.13 134 THR A CA 1
ATOM 1456 C C . THR B 2 113 ? 30.340 1.894 2.104 1.00 67.66 134 THR A C 1
ATOM 1457 O O . THR B 2 113 ? 30.538 1.767 3.328 1.00 64.53 134 THR A O 1
ATOM 1461 N N . ALA B 2 114 ? 31.141 2.567 1.272 1.00 61.96 135 ALA A N 1
ATOM 1462 C CA . ALA B 2 114 ? 32.305 3.297 1.725 1.00 62.47 135 ALA A CA 1
ATOM 1463 C C . ALA B 2 114 ? 31.934 4.249 2.865 1.00 62.62 135 ALA A C 1
ATOM 1464 O O . ALA B 2 114 ? 32.619 4.287 3.889 1.00 63.94 135 ALA A O 1
ATOM 1466 N N . LYS B 2 115 ? 30.833 4.979 2.698 1.00 61.36 136 LYS A N 1
ATOM 1467 C CA . LYS B 2 115 ? 30.374 5.916 3.714 1.00 64.78 136 LYS A CA 1
ATOM 1468 C C . LYS B 2 115 ? 30.152 5.199 5.035 1.00 65.29 136 LYS A C 1
ATOM 1469 O O . LYS B 2 115 ? 30.664 5.612 6.085 1.00 65.36 136 LYS A O 1
ATOM 1475 N N . GLU B 2 116 ? 29.383 4.117 4.964 1.00 57.46 137 GLU A N 1
ATOM 1476 C CA . GLU B 2 116 ? 29.049 3.346 6.144 1.00 66.59 137 GLU A CA 1
ATOM 1477 C C . GLU B 2 116 ? 30.287 2.757 6.820 1.00 65.14 137 GLU A C 1
ATOM 1478 O O . GLU B 2 116 ? 30.433 2.870 8.042 1.00 67.00 137 GLU A O 1
ATOM 1484 N N . LYS B 2 117 ? 31.181 2.139 6.049 1.00 61.01 138 LYS A N 1
ATOM 1485 C CA . LYS B 2 117 ? 32.440 1.646 6.633 1.00 65.54 138 LYS A CA 1
ATOM 1486 C C . LYS B 2 117 ? 33.173 2.786 7.339 1.00 61.01 138 LYS A C 1
ATOM 1487 O O . LYS B 2 117 ? 33.607 2.671 8.492 1.00 55.54 138 LYS A O 1
ATOM 1493 N N . SER B 2 118 ? 33.269 3.904 6.650 1.00 60.92 139 SER A N 1
ATOM 1494 C CA . SER B 2 118 ? 33.997 5.047 7.151 1.00 59.67 139 SER A CA 1
ATOM 1495 C C . SER B 2 118 ? 33.465 5.564 8.491 1.00 59.16 139 SER A C 1
ATOM 1496 O O . SER B 2 118 ? 34.246 5.864 9.405 1.00 58.30 139 SER A O 1
ATOM 1499 N N . GLU B 2 119 ? 32.148 5.654 8.601 1.00 52.15 140 GLU A N 1
ATOM 1500 C CA . GLU B 2 119 ? 31.502 6.096 9.823 1.00 60.01 140 GLU A CA 1
ATOM 1501 C C . GLU B 2 119 ? 31.548 5.086 10.947 1.00 59.16 140 GLU A C 1
ATOM 1502 O O . GLU B 2 119 ? 31.751 5.456 12.106 1.00 64.09 140 GLU A O 1
ATOM 1508 N N . ALA B 2 120 ? 31.297 3.820 10.625 1.00 51.86 141 ALA A N 1
ATOM 1509 C CA . ALA B 2 120 ? 31.512 2.756 11.600 1.00 59.56 141 ALA A CA 1
ATOM 1510 C C . ALA B 2 120 ? 32.968 2.787 12.089 1.00 54.26 141 ALA A C 1
ATOM 1511 O O . ALA B 2 120 ? 33.267 2.704 13.303 1.00 53.66 141 ALA A O 1
ATOM 1513 N N . TYR B 2 121 ? 33.892 2.932 11.160 1.00 53.55 142 TYR A N 1
ATOM 1514 C CA . TYR B 2 121 ? 35.291 3.041 11.588 1.00 60.29 142 TYR A CA 1
ATOM 1515 C C . TYR B 2 121 ? 35.573 4.210 12.571 1.00 60.32 142 TYR A C 1
ATOM 1516 O O . TYR B 2 121 ? 36.283 4.037 13.578 1.00 59.21 142 TYR A O 1
ATOM 1525 N N . ASP B 2 122 ? 35.008 5.384 12.290 1.00 58.13 143 ASP A N 1
ATOM 1526 C CA . ASP B 2 122 ? 35.134 6.515 13.206 1.00 62.04 143 ASP A CA 1
ATOM 1527 C C . ASP B 2 122 ? 34.508 6.294 14.565 1.00 62.58 143 ASP A C 1
ATOM 1528 O O . ASP B 2 122 ? 35.098 6.675 15.586 1.00 56.81 143 ASP A O 1
ATOM 1533 N N . LYS B 2 123 ? 33.313 5.699 14.580 1.00 62.62 144 LYS A N 1
ATOM 1534 C CA . LYS B 2 123 ? 32.633 5.363 15.833 1.00 60.40 144 LYS A CA 1
ATOM 1535 C C . LYS B 2 123 ? 33.533 4.398 16.632 1.00 64.20 144 LYS A C 1
ATOM 1536 O O . LYS B 2 123 ? 33.667 4.509 17.867 1.00 60.06 144 LYS A O 1
ATOM 1542 N N . MET B 2 124 ? 34.190 3.486 15.910 1.00 58.34 145 MET A N 1
ATOM 1543 C CA . MET B 2 124 ? 35.063 2.504 16.524 1.00 61.62 145 MET A CA 1
ATOM 1544 C C . MET B 2 124 ? 36.267 3.202 17.190 1.00 61.33 145 MET A C 1
ATOM 1545 O O . MET B 2 124 ? 36.511 3.069 18.436 1.00 56.43 145 MET A O 1
ATOM 1550 N N . THR B 2 125 ? 37.017 3.964 16.398 1.00 49.64 146 THR A N 1
ATOM 1551 C CA . THR B 2 125 ? 38.164 4.615 17.005 1.00 58.20 146 THR A CA 1
ATOM 1552 C C . THR B 2 125 ? 37.779 5.611 18.148 1.00 57.90 146 THR A C 1
ATOM 1553 O O . THR B 2 125 ? 38.540 5.724 19.157 1.00 60.65 146 THR A O 1
ATOM 1557 N N . ALA B 2 126 ? 36.612 6.279 18.042 1.00 46.87 147 ALA A N 1
ATOM 1558 C CA . ALA B 2 126 ? 36.188 7.203 19.098 1.00 49.82 147 ALA A CA 1
ATOM 1559 C C . ALA B 2 126 ? 35.875 6.460 20.367 1.00 48.95 147 ALA A C 1
ATOM 1560 O O . ALA B 2 126 ? 36.157 6.933 21.488 1.00 58.96 147 ALA A O 1
ATOM 1562 N N . LEU B 2 127 ? 35.258 5.303 20.186 1.00 44.49 148 LEU A N 1
ATOM 1563 C CA . LEU B 2 127 ? 34.912 4.488 21.325 1.00 48.05 148 LEU A CA 1
ATOM 1564 C C . LEU B 2 127 ? 36.152 4.154 22.145 1.00 50.21 148 LEU A C 1
ATOM 1565 O O . LEU B 2 127 ? 36.107 4.284 23.376 1.00 50.54 148 LEU A O 1
ATOM 1570 N N . SER B 2 128 ? 37.237 3.725 21.470 1.00 43.40 149 SER A N 1
ATOM 1571 C CA . SER B 2 128 ? 38.530 3.496 22.132 1.00 53.49 149 SER A CA 1
ATOM 1572 C C . SER B 2 128 ? 39.015 4.654 22.926 1.00 50.43 149 SER A C 1
ATOM 1573 O O . SER B 2 128 ? 39.642 4.512 23.991 1.00 49.48 149 SER A O 1
ATOM 1576 N N . GLU B 2 129 ? 38.828 5.815 22.341 1.00 44.74 150 GLU A N 1
ATOM 1577 C CA . GLU B 2 129 ? 39.302 6.988 22.989 1.00 49.79 150 GLU A CA 1
ATOM 1578 C C . GLU B 2 129 ? 38.457 7.321 24.206 1.00 49.83 150 GLU A C 1
ATOM 1579 O O . GLU B 2 129 ? 39.019 7.666 25.266 1.00 44.78 150 GLU A O 1
ATOM 1585 N N . VAL B 2 130 ? 37.131 7.154 24.065 1.00 38.36 151 VAL A N 1
ATOM 1586 C CA . VAL B 2 130 ? 36.218 7.162 25.187 1.00 42.79 151 VAL A CA 1
ATOM 1587 C C . VAL B 2 130 ? 36.684 6.151 26.239 1.00 43.30 151 VAL A C 1
ATOM 1588 O O . VAL B 2 130 ? 36.843 6.504 27.425 1.00 42.25 151 VAL A O 1
ATOM 1592 N N . GLU B 2 131 ? 36.915 4.904 25.812 1.00 49.05 152 GLU A N 1
ATOM 1593 C CA . GLU B 2 131 ? 37.438 3.873 26.733 1.00 50.72 152 GLU A CA 1
ATOM 1594 C C . GLU B 2 131 ? 38.665 4.388 27.491 1.00 46.15 152 GLU A C 1
ATOM 1595 O O . GLU B 2 131 ? 38.734 4.274 28.728 1.00 42.94 152 GLU A O 1
ATOM 1601 N N . GLY B 2 132 ? 39.629 4.936 26.735 1.00 40.91 153 GLY A N 1
ATOM 1602 C CA . GLY B 2 132 ? 40.883 5.438 27.319 1.00 42.78 153 GLY A CA 1
ATOM 1603 C C . GLY B 2 132 ? 40.659 6.584 28.304 1.00 49.34 153 GLY A C 1
ATOM 1604 O O . GLY B 2 132 ? 41.275 6.624 29.408 1.00 44.39 153 GLY A O 1
ATOM 1605 N N . THR B 2 133 ? 39.771 7.510 27.893 1.00 40.70 154 THR A N 1
ATOM 1606 C CA . THR B 2 133 ? 39.377 8.648 28.702 1.00 37.71 154 THR A CA 1
ATOM 1607 C C . THR B 2 133 ? 38.794 8.211 30.034 1.00 39.65 154 THR A C 1
ATOM 1608 O O . THR B 2 133 ? 39.191 8.718 31.082 1.00 46.39 154 THR A O 1
ATOM 1612 N N . GLU B 2 134 ? 37.869 7.263 30.010 1.00 33.39 155 GLU A N 1
ATOM 1613 C CA . GLU B 2 134 ? 37.294 6.802 31.257 1.00 38.72 155 GLU A CA 1
ATOM 1614 C C . GLU B 2 134 ? 38.276 6.132 32.223 1.00 42.04 155 GLU A C 1
ATOM 1615 O O . GLU B 2 134 ? 38.245 6.434 33.428 1.00 44.06 155 GLU A O 1
ATOM 1621 N N . LYS B 2 135 ? 39.108 5.201 31.703 1.00 42.31 156 LYS A N 1
ATOM 1622 C CA . LYS B 2 135 ? 40.141 4.516 32.502 1.00 48.64 156 LYS A CA 1
ATOM 1623 C C . LYS B 2 135 ? 41.084 5.593 33.093 1.00 40.85 156 LYS A C 1
ATOM 1624 O O . LYS B 2 135 ? 41.342 5.641 34.327 1.00 37.99 156 LYS A O 1
ATOM 1630 N N . GLN B 2 136 ? 41.588 6.487 32.256 1.00 32.78 157 GLN A N 1
ATOM 1631 C CA . GLN B 2 136 ? 42.533 7.454 32.826 1.00 42.96 157 GLN A CA 1
ATOM 1632 C C . GLN B 2 136 ? 41.879 8.378 33.916 1.00 45.80 157 GLN A C 1
ATOM 1633 O O . GLN B 2 136 ? 42.479 8.684 35.023 1.00 37.90 157 GLN A O 1
ATOM 1639 N N . LEU B 2 137 ? 40.645 8.803 33.619 1.00 38.53 158 LEU A N 1
ATOM 1640 C CA . LEU B 2 137 ? 39.991 9.734 34.506 1.00 41.23 158 LEU A CA 1
ATOM 1641 C C . LEU B 2 137 ? 39.839 9.062 35.891 1.00 42.90 158 LEU A C 1
ATOM 1642 O O . LEU B 2 137 ? 40.207 9.630 36.962 1.00 42.70 158 LEU A O 1
ATOM 1647 N N . GLU B 2 138 ? 39.405 7.807 35.832 1.00 40.63 159 GLU A N 1
ATOM 1648 C CA . GLU B 2 138 ? 39.182 6.970 37.011 1.00 45.73 159 GLU A CA 1
ATOM 1649 C C . GLU B 2 138 ? 40.452 6.803 37.811 1.00 48.28 159 GLU A C 1
ATOM 1650 O O . GLU B 2 138 ? 40.479 7.050 39.034 1.00 40.23 159 GLU A O 1
ATOM 1656 N N . THR B 2 139 ? 41.517 6.428 37.111 1.00 40.58 160 THR A N 1
ATOM 1657 C CA . THR B 2 139 ? 42.827 6.362 37.760 1.00 48.86 160 THR A CA 1
ATOM 1658 C C . THR B 2 139 ? 43.200 7.698 38.444 1.00 41.24 160 THR A C 1
ATOM 1659 O O . THR B 2 139 ? 43.588 7.692 39.636 1.00 48.09 160 THR A O 1
ATOM 1663 N N . LEU B 2 140 ? 43.076 8.820 37.718 1.00 36.17 161 LEU A N 1
ATOM 1664 C CA . LEU B 2 140 ? 43.413 10.131 38.303 1.00 34.74 161 LEU A CA 1
ATOM 1665 C C . LEU B 2 140 ? 42.639 10.413 39.591 1.00 31.78 161 LEU A C 1
ATOM 1666 O O . LEU B 2 140 ? 43.259 10.774 40.617 1.00 39.32 161 LEU A O 1
ATOM 1671 N N . ILE B 2 141 ? 41.320 10.198 39.568 1.00 32.84 162 ILE A N 1
ATOM 1672 C CA . ILE B 2 141 ? 40.466 10.524 40.710 1.00 38.12 162 ILE 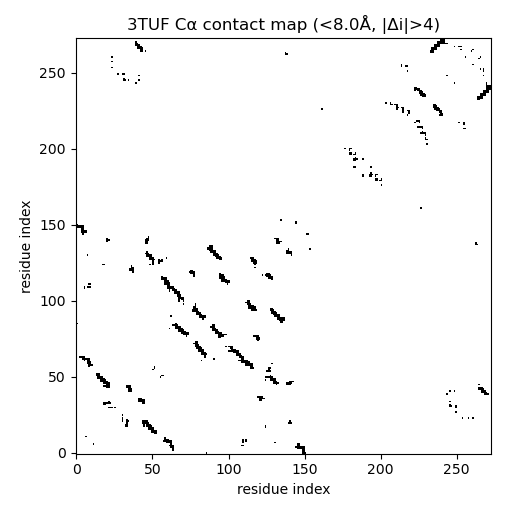A CA 1
ATOM 1673 C C . ILE B 2 141 ? 40.915 9.737 41.896 1.00 39.06 162 ILE A C 1
ATOM 1674 O O . ILE B 2 141 ? 40.958 10.243 43.027 1.00 41.44 162 ILE A O 1
ATOM 1679 N N . LYS B 2 142 ? 41.202 8.462 41.624 1.00 43.96 163 LYS A N 1
ATOM 1680 C CA . LYS B 2 142 ? 41.546 7.539 42.678 1.00 54.36 163 LYS A CA 1
ATOM 1681 C C . LYS B 2 142 ? 42.782 8.104 43.334 1.00 52.37 163 LYS A C 1
ATOM 1682 O O . LYS B 2 142 ? 42.847 8.185 44.587 1.00 56.22 163 LYS A O 1
ATOM 1688 N N . THR B 2 143 ? 43.733 8.567 42.498 1.00 46.45 164 THR A N 1
ATOM 1689 C CA . THR B 2 143 ? 44.967 9.183 43.049 1.00 46.47 164 THR A CA 1
ATOM 1690 C C . THR B 2 143 ? 44.628 10.401 43.892 1.00 44.33 164 THR A C 1
ATOM 1691 O O . THR B 2 143 ? 45.461 10.830 44.698 1.00 43.64 164 THR A O 1
ATOM 1695 N N . GLN B 2 144 ? 43.448 10.997 43.708 1.00 38.90 165 GLN A N 1
ATOM 1696 C CA . GLN B 2 144 ? 43.174 12.144 44.562 1.00 40.99 165 GLN A CA 1
ATOM 1697 C C . GLN B 2 144 ? 42.558 11.776 45.898 1.00 44.88 165 GLN A C 1
ATOM 1698 O O . GLN B 2 144 ? 41.969 12.614 46.558 1.00 57.42 165 GLN A O 1
ATOM 1704 N N . GLY B 2 145 ? 42.713 10.535 46.313 1.00 50.62 166 GLY A N 1
ATOM 1705 C CA . GLY B 2 145 ? 42.158 10.123 47.586 1.00 53.06 166 GLY A CA 1
ATOM 1706 C C . GLY B 2 145 ? 40.733 9.648 47.451 1.00 58.27 166 GLY A C 1
ATOM 1707 O O . GLY B 2 145 ? 39.985 9.663 48.419 1.00 52.88 166 GLY A O 1
ATOM 1708 N N . TYR B 2 146 ? 40.296 9.237 46.275 1.00 59.64 167 TYR A N 1
ATOM 1709 C CA . TYR B 2 146 ? 38.977 8.592 46.298 1.00 62.06 167 TYR A CA 1
ATOM 1710 C C . TYR B 2 146 ? 39.164 7.098 46.252 1.00 68.49 167 TYR A C 1
ATOM 1711 O O . TYR B 2 146 ? 39.984 6.581 45.468 1.00 71.54 167 TYR A O 1
ATOM 1720 N N . GLU B 2 147 ? 38.429 6.414 47.125 1.00 63.68 168 GLU A N 1
ATOM 1721 C CA . GLU B 2 147 ? 38.519 4.947 47.259 1.00 67.51 168 GLU A CA 1
ATOM 1722 C C . GLU B 2 147 ? 38.130 4.166 45.972 1.00 57.94 168 GLU A C 1
ATOM 1723 O O . GLU B 2 147 ? 38.740 3.146 45.623 1.00 63.03 168 GLU A O 1
ATOM 1729 N N . ASP B 2 148 ? 37.135 4.657 45.251 1.00 52.37 169 ASP A N 1
ATOM 1730 C CA . ASP B 2 148 ? 36.817 4.102 43.939 1.00 57.48 169 ASP A CA 1
ATOM 1731 C C . ASP B 2 148 ? 36.092 5.191 43.150 1.00 50.37 169 ASP A C 1
ATOM 1732 O O . ASP B 2 148 ? 35.557 6.130 43.754 1.00 46.54 169 ASP A O 1
ATOM 1737 N N . ALA B 2 149 ? 36.086 5.067 41.820 1.00 44.92 170 ALA A N 1
ATOM 1738 C CA . ALA B 2 149 ? 35.393 5.998 40.938 1.00 46.84 170 ALA A CA 1
ATOM 1739 C C . ALA B 2 149 ? 34.926 5.312 39.678 1.00 43.40 170 ALA A C 1
ATOM 1740 O O . ALA B 2 149 ? 35.539 4.340 39.247 1.00 53.15 170 ALA A O 1
ATOM 1742 N N . LEU B 2 150 ? 33.882 5.857 39.045 1.00 42.76 171 LEU A N 1
ATOM 1743 C CA . LEU B 2 150 ? 33.315 5.245 37.848 1.00 42.62 171 LEU A CA 1
ATOM 1744 C C . LEU B 2 150 ? 32.922 6.333 36.873 1.00 40.26 171 LEU A C 1
ATOM 1745 O O . LEU B 2 150 ? 32.301 7.330 37.294 1.00 42.53 171 LEU A O 1
ATOM 1750 N N . VAL B 2 151 ? 33.253 6.151 35.605 1.00 30.36 172 VAL A N 1
ATOM 1751 C CA . VAL B 2 151 ? 33.222 7.248 34.646 1.00 33.90 172 VAL A CA 1
ATOM 1752 C C . VAL B 2 151 ? 32.723 6.715 33.334 1.00 38.79 172 VAL A C 1
ATOM 1753 O O . VAL B 2 151 ? 33.311 5.782 32.736 1.00 34.26 172 VAL A O 1
ATOM 1757 N N . ASN B 2 152 ? 31.671 7.338 32.834 1.00 45.26 173 ASN A N 1
ATOM 1758 C CA . ASN B 2 152 ? 31.134 6.954 31.547 1.00 44.81 173 ASN A CA 1
ATOM 1759 C C . ASN B 2 152 ? 31.140 8.206 30.721 1.00 47.44 173 ASN A C 1
ATOM 1760 O O . ASN B 2 152 ? 30.463 9.197 31.057 1.00 59.89 173 ASN A O 1
ATOM 1765 N N . ALA B 2 153 ? 31.920 8.157 29.654 1.00 44.10 174 ALA A N 1
ATOM 1766 C CA . ALA B 2 153 ? 32.233 9.343 28.885 1.00 47.91 174 ALA A CA 1
ATOM 1767 C C . ALA B 2 153 ? 31.630 9.209 27.515 1.00 49.45 174 ALA A C 1
ATOM 1768 O O . ALA B 2 153 ? 32.024 9.894 26.562 1.00 52.81 174 ALA A O 1
ATOM 1770 N N . GLU B 2 154 ? 30.661 8.320 27.400 1.00 53.41 175 GLU A N 1
ATOM 1771 C CA . GLU B 2 154 ? 30.229 7.931 26.067 1.00 60.07 175 GLU A CA 1
ATOM 1772 C C . GLU B 2 154 ? 29.330 8.908 25.299 1.00 57.36 175 GLU A C 1
ATOM 1773 O O . GLU B 2 154 ? 29.461 9.017 24.072 1.00 87.14 175 GLU A O 1
ATOM 1779 N N . GLY B 2 155 ? 28.425 9.592 25.968 1.00 53.65 176 GLY A N 1
ATOM 1780 C CA . GLY B 2 155 ? 27.434 10.339 25.210 1.00 57.06 176 GLY A CA 1
ATOM 1781 C C . GLY B 2 155 ? 27.621 11.847 25.163 1.00 70.21 176 GLY A C 1
ATOM 1782 O O . GLY B 2 155 ? 28.719 12.347 24.951 1.00 62.64 176 GLY A O 1
ATOM 1783 N N . ASP B 2 156 ? 26.510 12.556 25.353 1.00 70.62 177 ASP A N 1
ATOM 1784 C CA . ASP B 2 156 ? 26.489 14.001 25.404 1.00 71.79 177 ASP A CA 1
ATOM 1785 C C . ASP B 2 156 ? 26.945 14.508 26.763 1.00 61.73 177 ASP A C 1
ATOM 1786 O O . ASP B 2 156 ? 27.366 15.647 26.887 1.00 60.94 177 ASP A O 1
ATOM 1791 N N . LYS B 2 157 ? 26.831 13.678 27.784 1.00 52.01 178 LYS A N 1
ATOM 1792 C CA . LYS B 2 157 ? 27.176 14.086 29.095 1.00 47.87 178 LYS A CA 1
ATOM 1793 C C . LYS B 2 157 ? 28.245 13.104 29.471 1.00 52.31 178 LYS A C 1
ATOM 1794 O O . LYS B 2 157 ? 28.314 12.012 28.869 1.00 58.85 178 LYS A O 1
ATOM 1800 N N . ILE B 2 158 ? 29.091 13.495 30.429 1.00 45.19 179 ILE A N 1
ATOM 1801 C CA . ILE B 2 158 ? 30.037 12.59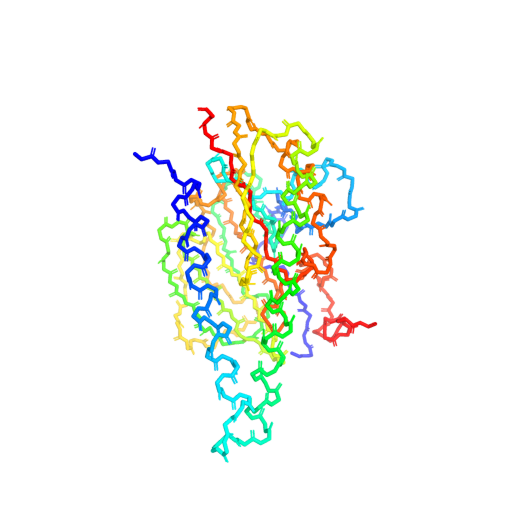4 31.071 1.00 43.97 179 ILE A CA 1
ATOM 1802 C C . ILE B 2 158 ? 29.572 12.337 32.515 1.00 40.63 179 ILE A C 1
ATOM 1803 O O . ILE B 2 158 ? 29.459 13.271 33.323 1.00 43.57 179 ILE A O 1
ATOM 1808 N N . ASN B 2 159 ? 29.341 11.090 32.874 1.00 39.10 180 ASN A N 1
ATOM 1809 C CA . ASN B 2 159 ? 28.878 10.776 34.218 1.00 34.81 180 ASN A CA 1
ATOM 1810 C C . ASN B 2 159 ? 29.958 10.193 35.004 1.00 36.11 180 ASN A C 1
ATOM 1811 O O . ASN B 2 159 ? 30.664 9.287 34.508 1.00 44.57 180 ASN A O 1
ATOM 1816 N N . ILE B 2 160 ? 30.098 10.678 36.227 1.00 34.55 181 ILE A N 1
ATOM 1817 C CA . ILE B 2 160 ? 31.228 10.280 37.017 1.00 30.78 181 ILE A CA 1
ATOM 1818 C C . ILE B 2 160 ? 30.664 10.059 38.351 1.00 34.99 181 ILE A C 1
ATOM 1819 O O . ILE B 2 160 ? 29.985 10.941 38.916 1.00 33.97 181 ILE A O 1
ATOM 1824 N N . THR B 2 161 ? 30.937 8.877 38.883 1.00 31.82 182 THR A N 1
ATOM 1825 C CA . THR B 2 161 ? 30.402 8.560 40.190 1.00 38.25 182 THR A CA 1
ATOM 1826 C C . THR B 2 161 ? 31.571 8.188 41.039 1.00 37.44 182 THR A C 1
ATOM 1827 O O . THR B 2 161 ? 32.479 7.426 40.609 1.00 42.41 182 THR A O 1
ATOM 1831 N N . VAL B 2 162 ? 31.560 8.755 42.235 1.00 40.73 183 VAL A N 1
ATOM 1832 C CA . VAL B 2 162 ? 32.687 8.663 43.119 1.00 44.30 183 VAL A CA 1
ATOM 1833 C C . VAL B 2 162 ? 32.146 8.128 44.454 1.00 50.34 183 VAL A C 1
ATOM 1834 O O . VAL B 2 162 ? 31.067 8.533 44.916 1.00 56.53 183 VAL A O 1
ATOM 1838 N N . LYS B 2 163 ? 32.836 7.142 45.025 1.00 56.75 184 LYS A N 1
ATOM 1839 C CA . LYS B 2 163 ? 32.533 6.678 46.380 1.00 63.26 184 LYS A CA 1
ATOM 1840 C C . LYS B 2 163 ? 32.967 7.755 47.347 1.00 65.98 184 LYS A C 1
ATOM 1841 O O . LYS B 2 163 ? 34.114 8.183 47.274 1.00 67.89 184 LYS A O 1
ATOM 1847 N N . SER B 2 164 ? 32.073 8.209 48.226 1.00 68.92 185 SER A N 1
ATOM 1848 C CA . SER B 2 164 ? 32.401 9.254 49.221 1.00 79.39 185 SER A CA 1
ATOM 1849 C C . SER B 2 164 ? 31.229 9.599 50.149 1.00 87.71 185 SER A C 1
ATOM 1850 O O . SER B 2 164 ? 30.065 9.664 49.711 1.00 91.66 185 SER A O 1
ATOM 1853 N N . ASP B 2 165 ? 31.549 9.847 51.422 1.00 79.49 186 ASP A N 1
ATOM 1854 C CA . ASP B 2 165 ? 30.547 10.216 52.421 1.00 93.47 186 ASP A CA 1
ATOM 1855 C C . ASP B 2 165 ? 30.313 11.701 52.463 1.00 91.86 186 ASP A C 1
ATOM 1856 O O . ASP B 2 165 ? 29.174 12.160 52.468 1.00 100.12 186 ASP A O 1
ATOM 1861 N N . LYS B 2 166 ? 31.407 12.449 52.477 1.00 96.62 187 LYS A N 1
ATOM 1862 C CA . LYS B 2 166 ? 31.351 13.885 52.325 1.00 87.79 187 LYS A CA 1
ATOM 1863 C C . LYS B 2 166 ? 31.404 14.263 50.833 1.00 80.20 187 LYS A C 1
ATOM 1864 O O . LYS B 2 166 ? 32.148 13.692 50.054 1.00 81.90 187 LYS A O 1
ATOM 1870 N N . HIS B 2 167 ? 30.544 15.188 50.438 1.00 70.98 188 HIS A N 1
ATOM 1871 C CA . HIS B 2 167 ? 30.598 15.805 49.116 1.00 72.38 188 HIS A CA 1
ATOM 1872 C C . HIS B 2 167 ? 30.532 17.323 49.301 1.00 61.49 188 HIS A C 1
ATOM 1873 O O . HIS B 2 167 ? 29.965 17.806 50.286 1.00 63.22 188 HIS A O 1
ATOM 1880 N N . SER B 2 168 ? 31.120 18.078 48.380 1.00 58.38 189 SER A N 1
ATOM 1881 C CA . SER B 2 168 ? 31.028 19.555 48.422 1.00 56.57 189 SER A CA 1
ATOM 1882 C C . SER B 2 168 ? 31.270 20.178 47.033 1.00 52.16 189 SER A C 1
ATOM 1883 O O . SER B 2 168 ? 31.759 19.510 46.102 1.00 51.52 189 SER A O 1
ATOM 1886 N N . LYS B 2 169 ? 30.932 21.447 46.889 1.00 47.60 190 LYS A N 1
ATOM 1887 C CA . LYS B 2 169 ? 31.264 22.171 45.664 1.00 57.22 190 LYS A CA 1
ATOM 1888 C C . LYS B 2 169 ? 32.786 22.183 45.410 1.00 50.63 190 LYS A C 1
ATOM 1889 O O . LYS B 2 169 ? 33.244 22.053 44.250 1.00 50.17 190 LYS A O 1
ATOM 1895 N N . SER B 2 170 ? 33.554 22.355 46.494 1.00 56.66 191 SER A N 1
ATOM 1896 C CA . SER B 2 170 ? 34.999 22.158 46.454 1.00 57.06 191 SER A CA 1
ATOM 1897 C C . SER B 2 170 ? 35.373 20.849 45.789 1.00 55.53 191 SER A C 1
ATOM 1898 O O . SER B 2 170 ? 36.024 20.842 44.737 1.00 62.24 191 SER A O 1
ATOM 1901 N N . LYS B 2 171 ? 34.972 19.750 46.428 1.00 44.89 192 LYS A N 1
ATOM 1902 C CA . LYS B 2 171 ? 35.350 18.401 46.002 1.00 41.46 192 LYS A CA 1
ATOM 1903 C C . LYS B 2 171 ? 34.983 18.103 44.565 1.00 42.70 192 LYS A C 1
ATOM 1904 O O . LYS B 2 171 ? 35.739 17.431 43.847 1.00 51.81 192 LYS A O 1
ATOM 1910 N N . ALA B 2 172 ? 33.858 18.649 44.130 1.00 49.11 193 ALA A N 1
ATOM 1911 C CA . ALA B 2 172 ? 33.311 18.321 42.817 1.00 39.68 193 ALA A CA 1
ATOM 1912 C C . ALA B 2 172 ? 34.065 19.032 41.754 1.00 40.56 193 ALA A C 1
ATOM 1913 O O . ALA B 2 172 ? 34.273 18.543 40.636 1.00 40.52 193 ALA A O 1
ATOM 1915 N N . THR B 2 173 ? 34.451 20.242 42.112 1.00 32.95 194 THR A N 1
ATOM 1916 C CA . THR B 2 173 ? 35.143 21.078 41.155 1.00 42.50 194 THR A CA 1
ATOM 1917 C C . THR B 2 173 ? 36.604 20.535 40.959 1.00 40.14 194 THR A C 1
ATOM 1918 O O . THR B 2 173 ? 37.185 20.524 39.823 1.00 35.91 194 THR A O 1
ATOM 1922 N N . ALA B 2 174 ? 37.191 20.024 42.029 1.00 33.44 195 ALA A N 1
ATOM 1923 C CA . ALA B 2 174 ? 38.512 19.389 41.871 1.00 39.40 195 ALA A CA 1
ATOM 1924 C C . ALA B 2 174 ? 38.405 18.130 40.965 1.00 41.89 195 ALA A C 1
ATOM 1925 O O . ALA B 2 174 ? 39.297 17.871 40.147 1.00 41.28 195 ALA A O 1
ATOM 1927 N N . ILE B 2 175 ? 37.306 17.389 41.057 1.00 36.01 196 ILE A N 1
ATOM 1928 C CA . ILE B 2 175 ? 37.111 16.302 40.103 1.00 30.04 196 ILE A CA 1
ATOM 1929 C C . ILE B 2 175 ? 36.894 16.796 38.680 1.00 32.57 196 ILE A C 1
ATOM 1930 O O . ILE B 2 175 ? 37.524 16.332 37.746 1.00 38.08 196 ILE A O 1
ATOM 1935 N N . ILE B 2 176 ? 36.026 17.778 38.500 1.00 37.92 197 ILE A N 1
ATOM 1936 C CA . ILE B 2 176 ? 35.765 18.304 37.153 1.00 37.80 197 ILE A CA 1
ATOM 1937 C C . ILE B 2 176 ? 37.030 18.892 36.559 1.00 37.67 197 ILE A C 1
ATOM 1938 O O . ILE B 2 176 ? 37.225 18.903 35.341 1.00 35.12 197 ILE A O 1
ATOM 1943 N N . ASP B 2 177 ? 37.923 19.353 37.426 1.00 37.85 198 ASP A N 1
ATOM 1944 C CA . ASP B 2 177 ? 39.224 19.867 36.887 1.00 47.19 198 ASP A CA 1
ATOM 1945 C C . ASP B 2 177 ? 40.060 18.804 36.144 1.00 46.59 198 ASP A C 1
ATOM 1946 O O . ASP B 2 177 ? 40.747 19.143 35.151 1.00 43.51 198 ASP A O 1
ATOM 1951 N N . LEU B 2 178 ? 39.921 17.522 36.564 1.00 39.13 199 LEU A N 1
ATOM 1952 C CA . LEU B 2 178 ? 40.620 16.394 35.868 1.00 29.45 199 LEU A CA 1
ATOM 1953 C C . LEU B 2 178 ? 40.157 16.159 34.412 1.00 24.80 199 LEU A C 1
ATOM 1954 O O . LEU B 2 178 ? 40.868 15.521 33.625 1.00 40.44 199 LEU A O 1
ATOM 1959 N N . VAL B 2 179 ? 38.987 16.677 34.054 1.00 33.18 200 VAL A N 1
ATOM 1960 C CA . VAL B 2 179 ? 38.420 16.366 32.721 1.00 28.68 200 VAL A CA 1
ATOM 1961 C C . VAL B 2 179 ? 39.013 17.279 31.711 1.00 26.39 200 VAL A C 1
ATOM 1962 O O . VAL B 2 179 ? 39.228 18.448 32.006 1.00 36.38 200 VAL A O 1
ATOM 1966 N N . ALA B 2 180 ? 39.254 16.769 30.518 1.00 34.62 201 ALA A N 1
ATOM 1967 C CA . ALA B 2 180 ? 39.813 17.566 29.399 1.00 35.66 201 ALA A CA 1
ATOM 1968 C C . ALA B 2 180 ? 38.981 18.829 29.108 1.00 34.06 201 ALA A C 1
ATOM 1969 O O . ALA B 2 180 ? 37.755 18.805 29.140 1.00 41.43 201 ALA A O 1
ATOM 1971 N N . LYS B 2 181 ? 39.636 19.927 28.815 1.00 38.50 202 LYS A N 1
ATOM 1972 C CA . LYS B 2 181 ? 38.994 21.109 28.256 1.00 42.08 202 LYS A CA 1
ATOM 1973 C C . LYS B 2 181 ? 38.023 20.852 27.124 1.00 40.46 202 LYS A C 1
ATOM 1974 O O . LYS B 2 181 ? 36.975 21.433 27.128 1.00 46.61 202 LYS A O 1
ATOM 1980 N N . GLU B 2 182 ? 38.367 20.069 26.110 1.00 46.28 203 GLU A N 1
ATOM 1981 C CA . GLU B 2 182 ? 37.516 19.973 24.884 1.00 48.65 203 GLU A CA 1
ATOM 1982 C C . GLU B 2 182 ? 36.273 19.177 25.189 1.00 49.66 203 GLU A C 1
ATOM 1983 O O . GLU B 2 182 ? 35.339 19.195 24.411 1.00 57.84 203 GLU A O 1
ATOM 1989 N N . ILE B 2 183 ? 36.306 18.459 26.318 1.00 44.59 204 ILE A N 1
ATOM 1990 C CA . ILE B 2 183 ? 35.181 17.687 26.788 1.00 45.93 204 ILE A CA 1
ATOM 1991 C C . ILE B 2 183 ? 34.256 18.700 27.444 1.00 47.89 204 ILE A C 1
ATOM 1992 O O . ILE B 2 183 ? 33.093 18.854 27.010 1.00 53.73 204 ILE A O 1
ATOM 1997 N N . LYS B 2 184 ? 34.786 19.408 28.452 1.00 39.88 205 LYS A N 1
ATOM 1998 C CA . LYS B 2 184 ? 34.039 20.388 29.207 1.00 40.47 205 LYS A CA 1
ATOM 1999 C C . LYS B 2 184 ? 33.492 21.480 28.302 1.00 43.37 205 LYS A C 1
ATOM 2000 O O . LYS B 2 184 ? 32.416 21.990 28.543 1.00 50.32 205 LYS A O 1
ATOM 2006 N N . THR B 2 185 ? 34.203 21.804 27.241 1.00 51.26 206 THR A N 1
ATOM 2007 C CA . THR B 2 185 ? 33.710 22.737 26.254 1.00 44.87 206 THR A CA 1
ATOM 2008 C C . THR B 2 185 ? 32.556 22.235 25.441 1.00 45.41 206 THR A C 1
ATOM 2009 O O . THR B 2 185 ? 31.791 23.027 24.953 1.00 54.03 206 THR A O 1
ATOM 2013 N N . MET B 2 186 ? 32.416 20.939 25.262 1.00 46.22 207 MET A N 1
ATOM 2014 C CA . MET B 2 186 ? 31.461 20.443 24.263 1.00 46.97 207 MET A CA 1
ATOM 2015 C C . MET B 2 186 ? 30.355 19.660 24.915 1.00 43.88 207 MET A C 1
ATOM 2016 O O . MET B 2 186 ? 29.395 19.332 24.281 1.00 46.80 207 MET A O 1
ATOM 2021 N N . LYS B 2 187 ? 30.513 19.299 26.177 1.00 46.52 208 LYS A N 1
ATOM 2022 C CA . LYS B 2 187 ? 29.656 18.300 26.765 1.00 44.19 208 LYS A CA 1
ATOM 2023 C C . LYS B 2 187 ? 29.380 18.760 28.178 1.00 45.32 208 LYS A C 1
ATOM 2024 O O . LYS B 2 187 ? 30.113 19.593 28.712 1.00 52.34 208 LYS A O 1
ATOM 2030 N N . ASP B 2 188 ? 28.329 18.222 28.786 1.00 46.51 209 ASP A N 1
ATOM 2031 C CA . ASP B 2 188 ? 28.037 18.515 30.188 1.00 41.73 209 ASP A CA 1
ATOM 2032 C C . ASP B 2 188 ? 28.839 17.455 30.928 1.00 43.51 209 ASP A C 1
ATOM 2033 O O . ASP B 2 188 ? 29.308 16.487 30.307 1.00 44.82 209 ASP A O 1
ATOM 2038 N N . VAL B 2 189 ? 29.022 17.663 32.223 1.00 34.37 210 VAL A N 1
ATOM 2039 C CA . VAL B 2 189 ? 29.789 16.789 33.051 1.00 35.34 210 VAL A CA 1
ATOM 2040 C C . VAL B 2 189 ? 29.037 16.713 34.371 1.00 35.54 210 VAL A C 1
ATOM 2041 O O . VAL B 2 189 ? 28.732 17.726 34.974 1.00 40.77 210 VAL A O 1
ATOM 2045 N N . ALA B 2 190 ? 28.740 15.515 34.852 1.00 42.79 211 ALA A N 1
ATOM 2046 C CA . ALA B 2 190 ? 28.047 15.423 36.118 1.00 40.80 211 ALA A CA 1
ATOM 2047 C C . ALA B 2 190 ? 28.845 14.550 37.067 1.00 37.41 211 ALA A C 1
ATOM 2048 O O . ALA B 2 190 ? 29.532 13.613 36.623 1.00 41.42 211 ALA A O 1
ATOM 2050 N N . VAL B 2 191 ? 28.811 14.854 38.354 1.00 31.47 212 VAL A N 1
ATOM 2051 C CA . VAL B 2 191 ? 29.625 14.124 39.297 1.00 29.98 212 VAL A CA 1
ATOM 2052 C C . VAL B 2 191 ? 28.759 13.825 40.455 1.00 33.15 212 VAL A C 1
ATOM 2053 O O . VAL B 2 191 ? 28.274 14.764 41.115 1.00 40.42 212 VAL A O 1
ATOM 2057 N N . THR B 2 192 ? 28.561 12.534 40.732 1.00 39.92 213 THR A N 1
ATOM 2058 C CA . THR B 2 192 ? 27.719 12.108 41.846 1.00 42.03 213 THR A CA 1
ATOM 2059 C C . THR B 2 192 ? 28.576 11.472 42.906 1.00 43.81 213 THR A C 1
ATOM 2060 O O . THR B 2 192 ? 29.456 10.697 42.576 1.00 45.88 213 THR A O 1
ATOM 2064 N N . PHE B 2 193 ? 28.302 11.786 44.171 1.00 50.75 214 PHE A N 1
ATOM 2065 C CA . PHE B 2 193 ? 29.020 11.208 45.320 1.00 52.70 214 PHE A CA 1
ATOM 2066 C C . PHE B 2 193 ? 28.127 10.221 46.064 1.00 56.64 214 PHE A C 1
ATOM 2067 O O . PHE B 2 193 ? 27.157 10.619 46.704 1.00 58.66 214 PHE A O 1
ATOM 2075 N N . GLU B 2 194 ? 28.473 8.936 45.978 1.00 59.85 215 GLU A N 1
ATOM 2076 C CA . GLU B 2 194 ? 27.755 7.823 46.638 1.00 63.56 215 GLU A CA 1
ATOM 2077 C C . GLU B 2 194 ? 28.276 7.523 48.047 1.00 76.01 215 GLU A C 1
ATOM 2078 O O . GLU B 2 194 ? 29.496 7.409 48.230 1.00 68.29 215 GLU A O 1
ATOM 2084 N N . PRO B 2 195 ? 27.362 7.326 49.026 1.00 73.23 216 PRO A N 1
ATOM 2085 C CA . PRO B 2 195 ? 27.718 6.834 50.382 1.00 76.91 216 PRO A CA 1
ATOM 2086 C C . PRO B 2 195 ? 28.654 5.602 50.336 1.00 85.80 216 PRO A C 1
ATOM 2087 O O . PRO B 2 195 ? 28.306 4.582 49.699 1.00 98.09 216 PRO A O 1
ATOM 2091 N N . SER B 2 196 ? 29.822 5.683 50.987 1.00 82.34 217 SER A N 1
ATOM 2092 C CA . SER B 2 196 ? 30.840 4.590 50.904 1.00 70.63 217 SER A CA 1
ATOM 2093 C C . SER B 2 196 ? 30.661 3.458 51.944 1.00 74.25 217 SER A C 1
ATOM 2094 O O . SER B 2 196 ? 29.518 3.019 52.204 1.00 76.62 217 SER A O 1
#

Nearest PDB structures (foldseek):
  3tuf-assembly1_B-2  TM=1.006E+00  e=3.431E-31  Bacillus subtilis
  3uz0-assembly2_D  TM=9.970E-01  e=2.085E-24  Bacillus subtilis subsp. subtilis str. JH642
  8c0j-assembly1_B  TM=8.029E-01  e=1.624E-08  Citrobacter rodentium
  2gu1-assembly1_A  TM=8.034E-01  e=1.367E-07  Vibrio cholerae
  2hsi-assembly1_A  TM=9.156E-01  e=1.880E-06  Pseudomonas aeruginosa PAO1

B-factor: mean 55.25, std 17.54, range [24.75, 135.66]

Solvent-accessible surface area: 14428 Å² total; per-residue (Å²): 64,183,34,73,1,20,45,0,4,86,83,50,164,74,19,62,51,76,12,108,20,8,67,35,129,32,67,120,120,85,22,24,63,4,0,8,32,81,97,60,33,9,6,4,0,19,0,0,1,0,11,19,171,88,32,133,81,21,59,0,0,0,0,3,43,17,38,1,55,75,27,98,122,43,109,44,43,6,67,8,0,48,0,85,20,48,86,41,6,12,0,8,0,15,0,3,54,86,40,73,15,116,131,49,48,157,8,148,47,78,52,53,0,2,52,0,4,159,13,92,59,3,105,87,6,27,17,0,0,11,0,11,1,62,45,100,54,48,5,39,17,0,76,67,14,28,100,100,75,17,70,35,0,90,152,45,102,169,182,75,125,15,76,67,88,78,112,83,26,80,71,46,2,52,118,61,102,114,100,16,82,56,68,40,81,36,145,134,17,73,86,152,77,66,60,93,6,118,84,136,43,63,55,11,62,124,23,37,34,49,8,156,115,8,22,72,64,0,94,90,118,70,29,119,35,0,15,1,30,3,68,40,130,90,3,60,1,25,0,56,17,102,149,66,41,84,46,80,0,3,60,2,0,62,54,6,46,137,111,37,13,68,103,58,28,0,2,0,39,6,53,103,78

Secondary structure (DSSP, 8-state):
--HHHHHHHHHHHHHHHHHHHHHHHHT-TTS-HHHHHHHHHHHHHHHHHHHHHHHHHHHHHHTT-S-EEEE-SSSEEEEEEE-S---HHHHHHHHHTS-HHHHTTSEEEEEEE--/--SBB--SBSSGGGEEEEEPPP-TTS-HHHHHHTEEE-SSEEEE--SEEEEETT----EEE-SS-EEEEEEEEETTTEEEEEEE-STTEEEEEEEESEES--TT-EE-TT-EEEE-B--STTGGG-SBEEEEEEETTEEE-GGGTBTSBGGGGTT---

InterPro domains:
  IPR024232 Stage III sporulation protein AH-like [PF12685] (5-210)
  IPR038503 Stage III sporulation protein AH-like superfamily [G3DSA:1.10.287.4300] (103-218)

Sequence (273 aa):
SMENVAMPVVDSENVSVVKKFYETDAAKEEKEAALVTYNNTYSLSKGIDLAEKDGKDFDVSASLSGTVVKAEKDPVLGYVVEVEHADGLSTVYQSLSEVSVEQGDKVKQNQVIGKSGKNLYSEDSGNHVHFEIRKDGVAMNPLNFMDKPVSSIEKAATDDLFTTYRLDLEDARSKEREELNAIVSSDDATAKEKSEAYDKMTALSEVEGTEKQLETLIKTQGYEDALVNAEGDKINITVKSDKHSKSKATAIIDLVAKEIKTMKDVAVTFEPS

Organism: Bacillus subtilis (strain 168) (NCBI:txid224308)